Protein AF-A0AAF3FMX3-F1 (afdb_monomer)

Foldseek 3Di:
DPPVVLVVLVVVLVVLVVVLVVLVVVLVVVVVVPDPVVNVVSVVVSVVSVVVSVVSVVVNPDPVVCPVVVLVVLLVVLLVVQLPADWAQAFKAAPPPRHTFAGTNFWHKFQQKDKFFDKDQPPDDPDDPDRDIDIARIKTKGSDPVRTDAWDWDDQDVHKIFIAGNPRRIDSQWTQDSSNRITIGGSVRIDTDHPPPPPPDPDDDDPDCPDPCVVVVVQAQHWKWWQFPQQKIKTFGWHDADPLGWTKGAQMKMKHWDWDQDPPPRDTDIDIDIDTDGIDTDGSVGTDDMDHDDPPD

pLDDT: mean 80.33, std 16.25, range [33.69, 97.19]

Mean predicted aligned error: 19.07 Å

Nearest PDB structures (foldseek):
  3jcr-assembly1_3  TM=8.983E-01  e=1.793E-11  Homo sapiens
  1hxr-assembly2_B  TM=8.743E-01  e=8.017E-09  Rattus norvegicus
  3jb9-assembly1_G  TM=8.208E-01  e=4.119E-07  Schizosaccharomyces pombe 972h-
  9dtr-assembly1_b  TM=6.727E-01  e=2.500E-05  Saccharomyces cerevisiae
  7oqe-assembly1_b  TM=6.173E-01  e=1.476E-04  Saccharomyces cerevisiae

Secondary structure (DSSP, 8-state):
--HHHHHHHHHHHHHHHHHHHHHHHHHHHHHTTT-HHHHHHHHHHHHHHHHHHHHHHHHS--TTTSHHHHHHHHHHHHHHHHHHS-B-SS-EEETTT--EEE-TTSPEEE---EEEEPPB-TTS-S--S---EEEE--EEEESSGGG-SSEEEPPPBTTBEEEEETTT--B--EEE-TTT--EEE-GGGEEE------------------STTHHHHTTTTSEEEEEETTTEEEEEEEEEE-TT--EEEEEEEEEEEEEEEPTTT--EEEEEEEEEEEEEEE-GGGEEEEE------

Solvent-accessible surface area (backbone atoms only — not comparable to full-atom values): 16791 Å² total; per-residue (Å²): 135,64,72,72,55,55,59,49,53,53,55,50,50,52,52,46,52,54,48,44,56,50,53,51,55,53,43,55,58,38,61,78,69,66,50,69,69,61,46,54,56,47,52,53,52,45,52,53,49,49,52,52,46,55,54,51,58,74,66,48,84,51,75,77,75,43,46,65,60,50,42,52,52,47,20,52,51,46,30,53,52,40,68,72,44,71,48,35,88,40,28,39,18,36,63,87,78,62,50,54,33,25,58,49,67,53,29,13,78,43,72,62,76,46,77,42,57,61,64,45,51,92,86,69,81,96,78,67,103,64,81,61,64,43,80,43,49,52,30,38,32,29,50,49,84,78,58,43,72,38,66,32,75,50,77,64,56,100,76,41,31,34,28,23,39,53,86,76,50,40,22,50,38,29,35,44,43,80,71,43,60,32,36,37,35,35,56,94,58,40,35,82,47,74,70,72,76,78,63,95,56,92,72,79,79,74,93,70,77,86,48,86,64,46,60,56,61,73,33,55,77,31,54,32,41,36,38,35,65,81,58,27,37,39,36,22,32,28,72,48,69,54,98,67,50,32,34,38,28,30,69,25,41,37,39,39,52,44,80,45,68,42,90,86,78,71,46,81,42,80,44,75,49,75,52,77,38,72,63,46,81,44,65,21,93,46,56,75,48,78,41,69,60,82,80,83,125

Sequence (297 aa):
MSAGNQSNNKAECVKVVNKLFTDINFLISSFEKGNSTDNVNRLKAIEQAGEQLKANIRQIPDIDGEEGDQLIKIQDLYRQIASNGDKNDISIQCEYCSCVIALANVASWSDESHELPLACQRRQNQNTGGVDKELLCEWWILANMMDFENVGFTHSVDGVKFLTCAECDFGPIGFVNKETGLHLIAPSRMTEKEEKAVEITPQVLGSTVEQPLDLIRLSLDEKVYVKMRNDREIRGKLHAFDQHLNMILSNVEETVTTVEVDEESFEEIYRQTKRTLPMLFVRGDAVILVSPPMKTS

InterPro domains:
  IPR001163 Sm domain, eukaryotic/archaea-type [PF01423] (216-292)
  IPR001163 Sm domain, eukaryotic/archaea-type [SM00651] (214-292)
  IPR007515 Mss4 [PF04421] (87-190)
  IPR007515 Mss4 [PS51796] (80-193)
  IPR010920 LSM domain superfamily [SSF50182] (211-293)
  IPR011057 Mss4-like superfamily [SSF51316] (84-187)
  IPR011323 Mss4/translationally controlled tumour-associated TCTP [G3DSA:2.170.150.10] (78-192)
  IPR034105 Sm-like protein Lsm3 [cd01730] (211-292)
  IPR040002 U6 snRNA-associated Sm-like protein Lsm3 [PTHR13110] (197-293)
  IPR047575 Sm domain [PS52002] (211-296)

Organism: NCBI:txid2138241

Radius of gyration: 35.05 Å; Cα contacts (8 Å, |Δi|>4): 484; chains: 1; bounding box: 83×52×98 Å

Structure (mmCIF, N/CA/C/O backbone):
data_AF-A0AAF3FMX3-F1
#
_entry.id   AF-A0AAF3FMX3-F1
#
loop_
_atom_site.group_PDB
_atom_site.id
_atom_site.type_symbol
_atom_site.label_atom_id
_atom_site.label_alt_id
_atom_site.label_comp_id
_atom_site.label_asym_id
_atom_site.label_entity_id
_atom_site.label_seq_id
_atom_site.pdbx_PDB_ins_code
_atom_site.Cartn_x
_atom_site.Cartn_y
_atom_site.Cartn_z
_atom_site.occupancy
_atom_site.B_iso_or_equiv
_atom_site.auth_seq_id
_atom_site.auth_comp_id
_atom_site.auth_asym_id
_atom_site.auth_atom_id
_atom_site.pdbx_PDB_model_num
ATOM 1 N N . MET A 1 1 ? 9.154 7.050 -41.531 1.00 39.41 1 MET A N 1
ATOM 2 C CA . MET A 1 1 ? 9.977 8.001 -42.323 1.00 39.41 1 MET A CA 1
ATOM 3 C C . MET A 1 1 ? 11.229 8.499 -41.577 1.00 39.41 1 MET A C 1
ATOM 5 O O . MET A 1 1 ? 11.975 9.288 -42.133 1.00 39.41 1 MET A O 1
ATOM 9 N N . SER A 1 2 ? 11.513 8.016 -40.362 1.00 46.59 2 SER A N 1
ATOM 10 C CA . SER A 1 2 ? 12.518 8.570 -39.435 1.00 46.59 2 SER A CA 1
ATOM 11 C C . SER A 1 2 ? 13.905 7.902 -39.491 1.00 46.59 2 SER A C 1
ATOM 13 O O . SER A 1 2 ? 14.911 8.588 -39.345 1.00 46.59 2 SER A O 1
ATOM 15 N N . ALA A 1 3 ? 13.990 6.598 -39.784 1.00 43.66 3 ALA A N 1
ATOM 16 C CA . ALA A 1 3 ? 15.264 5.861 -39.768 1.00 43.66 3 ALA A CA 1
ATOM 17 C C . ALA A 1 3 ? 16.263 6.296 -40.864 1.00 43.66 3 ALA A C 1
ATOM 19 O O . ALA A 1 3 ? 17.470 6.294 -40.641 1.00 43.66 3 ALA A O 1
ATOM 20 N N . GLY A 1 4 ? 15.769 6.723 -42.035 1.00 44.41 4 GLY A N 1
ATOM 21 C CA . GLY A 1 4 ? 16.620 7.158 -43.154 1.00 44.41 4 GLY A CA 1
ATOM 22 C C . GLY A 1 4 ? 17.305 8.514 -42.941 1.00 44.41 4 GLY A C 1
ATOM 23 O O . GLY A 1 4 ? 18.358 8.764 -43.523 1.00 44.41 4 GLY A O 1
ATOM 24 N N . ASN A 1 5 ? 16.746 9.374 -42.082 1.00 53.91 5 ASN A N 1
ATOM 25 C CA . ASN A 1 5 ? 17.326 10.686 -41.773 1.00 53.91 5 ASN A CA 1
ATOM 26 C C . ASN A 1 5 ? 18.473 10.577 -40.752 1.00 53.91 5 ASN A C 1
ATOM 28 O O . ASN A 1 5 ? 19.490 11.252 -40.892 1.00 53.91 5 ASN A O 1
ATOM 32 N N . GLN A 1 6 ? 18.364 9.674 -39.770 1.00 52.97 6 GLN A N 1
ATOM 33 C CA . GLN A 1 6 ? 19.404 9.464 -38.752 1.00 52.97 6 GLN A CA 1
ATOM 34 C C . GLN A 1 6 ? 20.706 8.893 -39.330 1.00 52.97 6 GLN A C 1
ATOM 36 O O . GLN A 1 6 ? 21.794 9.362 -38.987 1.00 52.97 6 GLN A O 1
ATOM 41 N N . SER A 1 7 ? 20.622 7.919 -40.243 1.00 57.34 7 SER A N 1
ATOM 42 C CA . SER A 1 7 ? 21.808 7.350 -40.899 1.00 57.34 7 SER A CA 1
ATOM 43 C C . SER A 1 7 ? 22.563 8.381 -41.739 1.00 57.34 7 SER A C 1
ATOM 45 O O . SER A 1 7 ? 23.793 8.348 -41.805 1.00 57.34 7 SER A O 1
ATOM 47 N N . ASN A 1 8 ? 21.834 9.318 -42.349 1.00 64.19 8 ASN A N 1
ATOM 48 C CA . ASN A 1 8 ? 22.415 10.363 -43.184 1.00 64.19 8 ASN A CA 1
ATOM 49 C C . ASN A 1 8 ? 23.146 11.413 -42.328 1.00 64.19 8 ASN A C 1
ATOM 51 O O . ASN A 1 8 ? 24.300 11.736 -42.605 1.00 64.19 8 ASN A O 1
ATOM 55 N N . ASN A 1 9 ? 22.538 11.835 -41.213 1.00 64.88 9 ASN A N 1
ATOM 56 C CA . ASN A 1 9 ? 23.135 12.796 -40.277 1.00 64.88 9 ASN A CA 1
ATOM 57 C C . ASN A 1 9 ? 24.420 12.255 -39.629 1.00 64.88 9 ASN A C 1
ATOM 59 O O . ASN A 1 9 ? 25.422 12.965 -39.533 1.00 64.88 9 ASN A O 1
ATOM 63 N N . LYS A 1 10 ? 24.442 10.966 -39.256 1.00 64.88 10 LYS A N 1
ATOM 64 C CA . LYS A 1 10 ? 25.645 10.313 -38.712 1.00 64.88 10 LYS A CA 1
ATOM 65 C C . LYS A 1 10 ? 26.787 10.282 -39.733 1.00 64.88 10 LYS A C 1
ATOM 67 O O . LYS A 1 10 ? 27.932 10.572 -39.387 1.00 64.88 10 LYS A O 1
ATOM 72 N N . ALA A 1 11 ? 26.485 9.969 -40.994 1.00 72.50 11 ALA A N 1
ATOM 73 C CA . ALA A 1 11 ? 27.474 9.965 -42.069 1.00 72.50 11 ALA A CA 1
ATOM 74 C C . ALA A 1 11 ? 28.022 11.374 -42.367 1.00 72.50 11 ALA A C 1
ATOM 76 O O . ALA A 1 11 ? 29.212 11.519 -42.653 1.00 72.50 11 ALA A O 1
ATOM 77 N N . GLU A 1 12 ? 27.194 12.416 -42.272 1.00 74.12 12 GLU A N 1
ATOM 78 C CA . GLU A 1 12 ? 27.643 13.804 -42.420 1.00 74.12 12 GLU A CA 1
ATOM 79 C C . GLU A 1 12 ? 28.537 14.269 -41.267 1.00 74.12 12 GLU A C 1
ATOM 81 O O . GLU A 1 12 ? 29.595 14.845 -41.522 1.00 74.12 12 GLU A O 1
ATOM 86 N N . CYS A 1 13 ? 28.199 13.955 -40.014 1.00 69.19 13 CYS A N 1
ATOM 87 C CA . CYS A 1 13 ? 29.057 14.272 -38.868 1.00 69.19 13 CYS A CA 1
ATOM 88 C C . CYS A 1 13 ? 30.444 13.629 -38.987 1.00 69.19 13 CYS A C 1
ATOM 90 O O . CYS A 1 13 ? 31.452 14.304 -38.782 1.00 69.19 13 CYS A O 1
ATOM 92 N N . VAL A 1 14 ? 30.517 12.357 -39.395 1.00 74.69 14 VAL A N 1
ATOM 93 C CA . VAL A 1 14 ? 31.799 11.666 -39.621 1.00 74.69 14 VAL A CA 1
ATOM 94 C C . VAL A 1 14 ? 32.622 12.354 -40.717 1.00 74.69 14 VAL A C 1
ATOM 96 O O . VAL A 1 14 ? 33.833 12.519 -40.566 1.00 74.69 14 VAL A O 1
ATOM 99 N N . LYS A 1 15 ? 31.987 12.826 -41.800 1.00 78.25 15 LYS A N 1
ATOM 100 C CA . LYS A 1 15 ? 32.675 13.603 -42.848 1.00 78.25 15 LYS A CA 1
ATOM 101 C C . LYS A 1 15 ? 33.246 14.918 -42.306 1.00 78.25 15 LYS A C 1
ATOM 103 O O . LYS A 1 15 ? 34.379 15.256 -42.642 1.00 78.25 15 LYS A O 1
ATOM 108 N N . VAL A 1 16 ? 32.500 15.635 -41.462 1.00 77.50 16 VAL A N 1
ATOM 109 C CA . VAL A 1 16 ? 32.956 16.899 -40.853 1.00 77.50 16 VAL A CA 1
ATOM 110 C C . VAL A 1 16 ? 34.117 16.665 -39.880 1.00 77.50 16 VAL A C 1
ATOM 112 O O . VAL A 1 16 ? 35.104 17.394 -39.936 1.00 77.50 16 VAL A O 1
ATOM 115 N N . VAL A 1 17 ? 34.065 15.614 -39.053 1.00 75.44 17 VAL A N 1
ATOM 116 C CA . VAL A 1 17 ? 35.168 15.234 -38.145 1.00 75.44 17 VAL A CA 1
ATOM 117 C C . VAL A 1 17 ? 36.437 14.881 -38.922 1.00 75.44 17 VAL A C 1
ATOM 119 O O . VAL A 1 17 ? 37.518 15.367 -38.595 1.00 75.44 17 VAL A O 1
ATOM 122 N N . ASN A 1 18 ? 36.319 14.092 -39.992 1.00 77.31 18 ASN A N 1
ATOM 123 C CA . ASN A 1 18 ? 37.467 13.736 -40.828 1.00 77.31 18 ASN A CA 1
ATOM 124 C C . ASN A 1 18 ? 38.077 14.963 -41.522 1.00 77.31 18 ASN A C 1
ATOM 126 O O . ASN A 1 18 ? 39.300 15.062 -41.647 1.00 77.31 18 ASN A O 1
ATOM 130 N N . LYS A 1 19 ? 37.240 15.922 -41.934 1.00 78.69 19 LYS A N 1
ATOM 131 C CA . LYS A 1 19 ? 37.697 17.200 -42.486 1.00 78.69 19 LYS A CA 1
ATOM 132 C C . LYS A 1 19 ? 38.445 18.027 -41.436 1.00 78.69 19 LYS A C 1
ATOM 134 O O . LYS A 1 19 ? 39.562 18.445 -41.707 1.00 78.69 19 LYS A O 1
ATOM 139 N N . LEU A 1 20 ? 37.898 18.164 -40.225 1.00 76.25 20 LEU A N 1
ATOM 140 C CA . LEU A 1 20 ? 38.560 18.839 -39.099 1.00 76.25 20 LEU A CA 1
ATOM 141 C C . LEU A 1 20 ? 39.918 18.220 -38.764 1.00 76.25 20 LEU A C 1
ATOM 143 O O . LEU A 1 20 ? 40.902 18.935 -38.614 1.00 76.25 20 LEU A O 1
ATOM 147 N N . PHE A 1 21 ? 39.989 16.892 -38.684 1.00 74.88 21 PHE A N 1
ATOM 148 C CA . PHE A 1 21 ? 41.239 16.178 -38.434 1.00 74.88 21 PHE A CA 1
ATOM 149 C C . PHE A 1 21 ? 42.277 16.456 -39.530 1.00 74.88 21 PHE A C 1
ATOM 151 O O . PHE A 1 21 ? 43.452 16.694 -39.249 1.00 74.88 21 PHE A O 1
ATOM 158 N N . THR A 1 22 ? 41.836 16.481 -40.787 1.00 77.00 22 THR A N 1
ATOM 159 C CA . THR A 1 22 ? 42.686 16.807 -41.936 1.00 77.00 22 THR A CA 1
ATOM 160 C C . THR A 1 22 ? 43.181 18.255 -41.863 1.00 77.00 22 THR A C 1
ATOM 162 O O . THR A 1 22 ? 44.382 18.496 -41.982 1.00 77.00 22 THR A O 1
ATOM 165 N N . ASP A 1 23 ? 42.290 19.208 -41.581 1.00 76.31 23 ASP A N 1
ATOM 166 C CA . ASP A 1 23 ? 42.608 20.635 -41.473 1.00 76.31 23 ASP A CA 1
ATOM 167 C C . ASP A 1 23 ? 43.565 20.924 -40.301 1.00 76.31 23 ASP A C 1
ATOM 169 O O . ASP A 1 23 ? 44.510 21.700 -40.459 1.00 76.31 23 ASP A O 1
ATOM 173 N N . ILE A 1 24 ? 43.399 20.246 -39.158 1.00 74.88 24 ILE A N 1
ATOM 174 C CA . ILE A 1 24 ? 44.306 20.329 -38.001 1.00 74.88 24 ILE A CA 1
ATOM 175 C C . ILE A 1 24 ? 45.700 19.794 -38.354 1.00 74.88 24 ILE A C 1
ATOM 177 O O . ILE A 1 24 ? 46.693 20.472 -38.094 1.00 74.88 24 ILE A O 1
ATOM 181 N N . ASN A 1 25 ? 45.803 18.628 -38.999 1.00 72.69 25 ASN A N 1
ATOM 182 C CA . ASN A 1 25 ? 47.099 18.083 -39.425 1.00 72.69 25 ASN A CA 1
ATOM 183 C C . ASN A 1 25 ? 47.808 19.007 -40.430 1.00 72.69 25 ASN A C 1
ATOM 185 O O . ASN A 1 25 ? 49.021 19.220 -40.361 1.00 72.69 25 ASN A O 1
ATOM 189 N N . PHE A 1 26 ? 47.045 19.615 -41.339 1.00 69.94 26 PHE A N 1
ATOM 190 C CA . PHE A 1 26 ? 47.563 20.603 -42.277 1.00 69.94 26 PHE A CA 1
ATOM 191 C C . PHE A 1 26 ? 47.990 21.910 -41.597 1.00 69.94 26 PHE A C 1
ATOM 193 O O . PHE A 1 26 ? 48.959 22.530 -42.042 1.00 69.94 26 PHE A O 1
ATOM 200 N N . LEU A 1 27 ? 47.301 22.347 -40.542 1.00 68.81 27 LEU A N 1
ATOM 201 C CA . LEU A 1 27 ? 47.701 23.494 -39.727 1.00 68.81 27 LEU A CA 1
ATOM 202 C C . LEU A 1 27 ? 49.018 23.208 -38.989 1.00 68.81 27 LEU A C 1
ATOM 204 O O . LEU A 1 27 ? 49.924 24.036 -39.045 1.00 68.81 27 LEU A O 1
ATOM 208 N N . ILE A 1 28 ? 49.153 22.027 -38.375 1.00 67.06 28 ILE A N 1
ATOM 209 C CA . ILE A 1 28 ? 50.377 21.590 -37.681 1.00 67.06 28 ILE A CA 1
ATOM 210 C C . ILE A 1 28 ? 51.576 21.625 -38.644 1.00 67.06 28 ILE A C 1
ATOM 212 O O . ILE A 1 28 ? 52.571 22.288 -38.356 1.00 67.06 28 ILE A O 1
ATOM 216 N N . SER A 1 29 ? 51.445 21.048 -39.845 1.00 66.75 29 SER A N 1
ATOM 217 C CA . SER A 1 29 ? 52.512 21.080 -40.865 1.00 66.75 29 SER A CA 1
ATOM 218 C C . SER A 1 29 ? 52.815 22.490 -41.411 1.00 66.75 29 SER A C 1
ATOM 220 O O . SER A 1 29 ? 53.914 22.760 -41.895 1.00 66.75 29 SER A O 1
ATOM 222 N N . SER A 1 30 ? 51.846 23.408 -41.361 1.00 65.56 30 SER A N 1
ATOM 223 C CA . SER A 1 30 ? 52.014 24.803 -41.799 1.00 65.56 30 SER A CA 1
ATOM 224 C C . SER A 1 30 ? 52.713 25.664 -40.739 1.00 65.56 30 SER A C 1
ATOM 226 O O . SER A 1 30 ? 53.518 26.534 -41.079 1.00 65.56 30 SER A O 1
ATOM 228 N N . PHE A 1 31 ? 52.486 25.377 -39.453 1.00 64.06 31 PHE A N 1
ATOM 229 C CA . PHE A 1 31 ? 53.251 25.964 -38.350 1.00 64.06 31 PHE A CA 1
ATOM 230 C C . PHE A 1 31 ? 54.727 25.555 -38.395 1.00 64.06 31 PHE A C 1
ATOM 232 O O . PHE A 1 31 ? 55.587 26.410 -38.201 1.00 64.06 31 PHE A O 1
ATOM 239 N N . GLU A 1 32 ? 55.032 24.305 -38.758 1.00 61.19 32 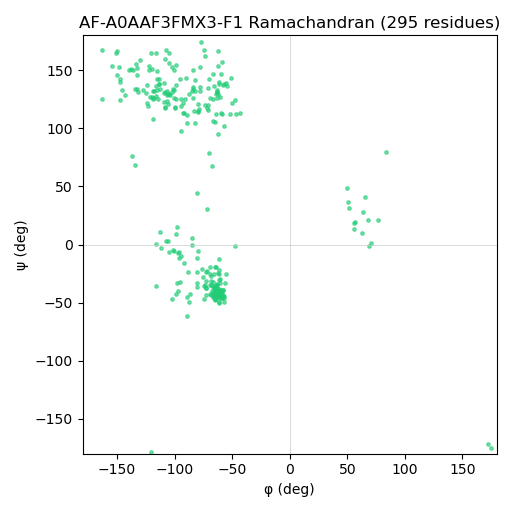GLU A N 1
ATOM 240 C CA . GLU A 1 32 ? 56.411 23.834 -38.978 1.00 61.19 32 GLU A CA 1
ATOM 241 C C . GLU A 1 32 ? 57.132 24.575 -40.121 1.00 61.19 32 GLU A C 1
ATOM 243 O O . GLU A 1 32 ? 58.358 24.662 -40.129 1.00 61.19 32 GLU A O 1
ATOM 248 N N . LYS A 1 33 ? 56.381 25.135 -41.082 1.00 66.88 33 LYS A N 1
ATOM 249 C CA . LYS A 1 33 ? 56.906 25.835 -42.271 1.00 66.88 33 LYS A CA 1
ATOM 250 C C . LYS A 1 33 ? 56.858 27.368 -42.173 1.00 66.88 33 LYS A C 1
ATOM 252 O O . LYS A 1 33 ? 57.365 28.040 -43.066 1.00 66.88 33 LYS A O 1
ATOM 257 N N . GLY A 1 34 ? 56.281 27.925 -41.103 1.00 58.34 34 GLY A N 1
ATOM 258 C CA . GLY A 1 34 ? 56.405 29.344 -40.741 1.00 58.34 34 GLY A CA 1
ATOM 259 C C . GLY A 1 34 ? 55.576 30.366 -41.538 1.00 58.34 34 GLY A C 1
ATOM 260 O O . GLY A 1 34 ? 55.928 31.544 -41.520 1.00 58.34 34 GLY A O 1
ATOM 261 N N . ASN A 1 35 ? 54.481 29.987 -42.218 1.00 63.75 35 ASN A N 1
ATOM 262 C CA . ASN A 1 35 ? 53.660 30.948 -42.981 1.00 63.75 35 ASN A CA 1
ATOM 263 C C . ASN A 1 35 ? 52.461 31.507 -42.178 1.00 63.75 35 ASN A C 1
ATOM 265 O O . ASN A 1 35 ? 51.397 30.892 -42.097 1.00 63.75 35 ASN A O 1
ATOM 269 N N . SER A 1 36 ? 52.624 32.701 -41.597 1.00 64.69 36 SER A N 1
ATOM 270 C CA . SER A 1 36 ? 51.674 33.305 -40.642 1.00 64.69 36 SER A CA 1
ATOM 271 C C . SER A 1 36 ? 50.269 33.579 -41.216 1.00 64.69 36 SER A C 1
ATOM 273 O O . SER A 1 36 ? 49.269 33.328 -40.544 1.00 64.69 36 SER A O 1
ATOM 275 N N . THR A 1 37 ? 50.150 34.034 -42.469 1.00 71.62 37 THR A N 1
ATOM 276 C CA . THR A 1 37 ? 48.843 34.362 -43.078 1.00 71.62 37 THR A CA 1
ATOM 277 C C . THR A 1 37 ? 48.029 33.110 -43.419 1.00 71.62 37 THR A C 1
ATOM 279 O O . THR A 1 37 ? 46.817 33.077 -43.196 1.00 71.62 37 THR A O 1
ATOM 282 N N . ASP A 1 38 ? 48.696 32.049 -43.883 1.00 68.38 38 ASP A N 1
ATOM 283 C CA . ASP A 1 38 ? 48.062 30.751 -44.143 1.00 68.38 38 ASP A CA 1
ATOM 284 C C . ASP A 1 38 ? 47.577 30.094 -42.846 1.00 68.38 38 ASP A C 1
ATOM 286 O O . ASP A 1 38 ? 46.493 29.507 -42.814 1.00 68.38 38 ASP A O 1
ATOM 290 N N . ASN A 1 39 ? 48.332 30.255 -41.755 1.00 68.50 39 ASN A N 1
ATOM 291 C CA . ASN A 1 39 ? 47.955 29.740 -40.441 1.00 68.50 39 ASN A CA 1
ATOM 292 C C . ASN A 1 39 ? 46.661 30.394 -39.931 1.00 68.50 39 ASN A C 1
ATOM 294 O O . ASN A 1 39 ? 45.768 29.687 -39.467 1.00 68.50 39 ASN A O 1
ATOM 298 N N . VAL A 1 40 ? 46.509 31.717 -40.079 1.00 71.06 40 VAL A N 1
ATOM 299 C CA . VAL A 1 40 ? 45.290 32.439 -39.661 1.00 71.06 40 VAL A CA 1
ATOM 300 C C . VAL A 1 40 ? 44.061 31.993 -40.459 1.00 71.06 40 VAL A C 1
ATOM 302 O O . VAL A 1 40 ? 42.998 31.768 -39.881 1.00 71.06 40 VAL A O 1
ATOM 305 N N . ASN A 1 41 ? 44.190 31.827 -41.778 1.00 74.81 41 ASN A N 1
ATOM 306 C CA . ASN A 1 41 ? 43.076 31.385 -42.621 1.00 74.81 41 ASN A CA 1
ATOM 307 C C . ASN A 1 41 ? 42.645 29.945 -42.300 1.00 74.81 41 ASN A C 1
ATOM 309 O O . ASN A 1 41 ? 41.451 29.644 -42.281 1.00 74.81 41 ASN A O 1
ATOM 313 N N . ARG A 1 42 ? 43.602 29.066 -41.990 1.00 73.12 42 ARG A N 1
ATOM 314 C CA . ARG A 1 42 ? 43.329 27.674 -41.605 1.00 73.12 42 ARG A CA 1
ATOM 315 C C . ARG A 1 42 ? 42.724 27.555 -40.206 1.00 73.12 42 ARG A C 1
ATOM 317 O O . ARG A 1 42 ? 41.808 26.763 -40.022 1.00 73.12 42 ARG A O 1
ATOM 324 N N . LEU A 1 43 ? 43.154 28.384 -39.252 1.00 73.94 43 LEU A N 1
ATOM 325 C CA . LEU A 1 43 ? 42.528 28.482 -37.926 1.00 73.94 43 LEU A CA 1
ATOM 326 C C . LEU A 1 43 ? 41.043 28.859 -38.028 1.00 73.94 43 LEU A C 1
ATOM 328 O O . LEU A 1 43 ? 40.205 28.201 -37.416 1.00 73.94 43 LEU A O 1
ATOM 332 N N . LYS A 1 44 ? 40.703 29.838 -38.876 1.00 74.44 44 LYS A N 1
ATOM 333 C CA . LYS A 1 44 ? 39.302 30.211 -39.140 1.00 74.44 44 LYS A CA 1
ATOM 334 C C . LYS A 1 44 ? 38.497 29.084 -39.793 1.00 74.44 44 LYS A C 1
ATOM 336 O O . LYS A 1 44 ? 37.325 28.914 -39.475 1.00 74.44 44 LYS A O 1
ATOM 341 N N . ALA A 1 45 ? 39.106 28.308 -40.692 1.00 78.50 45 ALA A N 1
ATOM 342 C CA . ALA A 1 45 ? 38.441 27.162 -41.319 1.00 78.50 45 ALA A CA 1
ATOM 343 C C . ALA A 1 45 ? 38.130 26.045 -40.304 1.00 78.50 45 ALA A C 1
ATOM 345 O O . ALA A 1 45 ? 37.037 25.480 -40.335 1.00 78.50 45 ALA A O 1
ATOM 346 N N . ILE A 1 46 ? 39.052 25.778 -39.371 1.00 76.19 46 ILE A N 1
ATOM 347 C CA . ILE A 1 46 ? 38.852 24.819 -38.272 1.00 76.19 46 ILE A CA 1
ATOM 348 C C . ILE A 1 46 ? 37.735 25.296 -37.337 1.00 76.19 46 ILE A C 1
ATOM 350 O O . ILE A 1 46 ? 36.861 24.510 -36.982 1.00 76.19 46 ILE A O 1
ATOM 354 N N . GLU A 1 47 ? 37.719 26.580 -36.974 1.00 74.31 47 GLU A N 1
ATOM 355 C CA . GLU A 1 47 ? 36.670 27.166 -36.131 1.00 74.31 47 GLU A CA 1
ATOM 356 C C . GLU A 1 47 ? 35.280 27.031 -36.777 1.00 74.31 47 GLU A C 1
ATOM 358 O O . GLU A 1 47 ? 34.339 26.551 -36.144 1.00 74.31 47 GLU A O 1
ATOM 363 N N . GLN A 1 48 ? 35.162 27.349 -38.071 1.00 78.50 48 GLN A N 1
ATOM 364 C CA . GLN A 1 48 ? 33.911 27.199 -38.823 1.00 78.50 48 GLN A CA 1
ATOM 365 C C . GLN A 1 48 ? 33.455 25.739 -38.928 1.00 78.50 48 GLN A C 1
ATOM 367 O O . GLN A 1 48 ? 32.271 25.446 -38.759 1.00 78.50 48 GLN A O 1
ATOM 372 N N . ALA A 1 49 ? 34.379 24.811 -39.185 1.00 78.62 49 ALA A N 1
ATOM 373 C CA . ALA A 1 49 ? 34.056 23.390 -39.237 1.00 78.62 49 ALA A CA 1
ATOM 374 C C . ALA A 1 49 ? 33.671 22.833 -37.849 1.00 78.62 49 ALA A C 1
ATOM 376 O O . ALA A 1 49 ? 32.803 21.965 -37.761 1.00 78.62 49 ALA A O 1
ATOM 377 N N . GLY A 1 50 ? 34.245 23.370 -36.767 1.00 74.44 50 GLY A N 1
ATOM 378 C CA . GLY A 1 50 ? 33.873 23.051 -35.387 1.00 74.44 50 GLY A CA 1
ATOM 379 C C . GLY A 1 50 ? 32.461 23.520 -35.029 1.00 74.44 50 GLY A C 1
ATOM 380 O O . GLY A 1 50 ? 31.678 22.745 -34.476 1.00 74.44 50 GLY A O 1
ATOM 381 N N . GLU A 1 51 ? 32.093 24.747 -35.403 1.00 74.50 51 GLU A N 1
ATOM 382 C CA . GLU A 1 51 ? 30.727 25.261 -35.218 1.00 74.50 51 GLU A CA 1
ATOM 383 C C . GLU A 1 51 ? 29.701 24.480 -36.056 1.00 74.50 51 GLU A C 1
ATOM 385 O O . GLU A 1 51 ? 28.626 24.136 -35.559 1.00 74.50 51 GLU A O 1
ATOM 390 N N . GLN A 1 52 ? 30.049 24.097 -37.291 1.00 79.31 52 GLN A N 1
ATOM 391 C CA . GLN A 1 52 ? 29.193 23.240 -38.116 1.00 79.31 52 GLN A CA 1
ATOM 392 C C . GLN A 1 52 ? 29.008 21.845 -37.499 1.00 79.31 52 GLN A C 1
ATOM 394 O O . GLN A 1 52 ? 27.891 21.329 -37.470 1.00 79.31 52 GLN A O 1
ATOM 399 N N . LEU A 1 53 ? 30.070 21.244 -36.952 1.00 76.88 53 LEU A N 1
ATOM 400 C CA . LEU A 1 53 ? 29.979 19.965 -36.247 1.00 76.88 53 LEU A CA 1
ATOM 401 C C . LEU A 1 53 ? 29.068 20.068 -35.017 1.00 76.88 53 LEU A C 1
ATOM 403 O O . LEU A 1 53 ? 28.206 19.217 -34.822 1.00 76.88 53 LEU A O 1
ATOM 407 N N . LYS A 1 54 ? 29.221 21.125 -34.216 1.00 71.44 54 LYS A N 1
ATOM 408 C CA . LYS A 1 54 ? 28.396 21.390 -33.029 1.00 71.44 54 LYS A CA 1
ATOM 409 C C . LYS A 1 54 ? 26.919 21.576 -33.383 1.00 71.44 54 LYS A C 1
ATOM 411 O O . LYS A 1 54 ? 26.058 21.060 -32.672 1.00 71.44 54 LYS A O 1
ATOM 416 N N . ALA A 1 55 ? 26.617 22.281 -34.474 1.00 74.00 55 ALA A N 1
ATOM 417 C CA . ALA A 1 55 ? 25.254 22.442 -34.973 1.00 74.00 55 ALA A CA 1
ATOM 418 C C . ALA A 1 55 ? 24.658 21.110 -35.453 1.00 74.00 55 ALA A C 1
ATOM 420 O O . ALA A 1 55 ? 23.527 20.791 -35.094 1.00 74.00 55 ALA A O 1
ATOM 421 N N . ASN A 1 56 ? 25.430 20.307 -36.189 1.00 75.31 56 ASN A N 1
ATOM 422 C CA . ASN A 1 56 ? 24.976 19.008 -36.683 1.00 75.31 56 ASN A CA 1
ATOM 423 C C . ASN A 1 56 ? 24.768 17.997 -35.546 1.00 75.31 56 ASN A C 1
ATOM 425 O O . ASN A 1 56 ? 23.766 17.292 -35.548 1.00 75.31 56 ASN A O 1
ATOM 429 N N . ILE A 1 57 ? 25.654 17.965 -34.542 1.00 67.81 57 ILE A N 1
ATOM 430 C CA . ILE A 1 57 ? 25.493 17.115 -33.349 1.00 67.81 57 ILE A CA 1
ATOM 431 C C . ILE A 1 57 ? 24.193 17.458 -32.609 1.00 67.81 57 ILE A C 1
ATOM 433 O O . ILE A 1 57 ? 23.455 16.555 -32.242 1.00 67.81 57 ILE A O 1
ATOM 437 N N . ARG A 1 58 ? 23.857 18.747 -32.464 1.00 65.38 58 ARG A N 1
ATOM 438 C CA . ARG A 1 58 ? 22.586 19.188 -31.852 1.00 65.38 58 ARG A CA 1
ATOM 439 C C . ARG A 1 58 ? 21.335 18.795 -32.646 1.00 65.38 58 ARG A C 1
ATOM 441 O O . ARG A 1 58 ? 20.243 18.847 -32.096 1.00 65.38 58 ARG A O 1
ATOM 448 N N . GLN A 1 59 ? 21.476 18.480 -33.933 1.00 69.44 59 GLN A N 1
ATOM 449 C CA . GLN A 1 59 ? 20.376 18.065 -34.810 1.00 69.44 59 GLN A CA 1
ATOM 450 C C . GLN A 1 59 ? 20.254 16.545 -34.942 1.00 69.44 59 GLN A C 1
ATOM 452 O O . GLN A 1 59 ? 19.301 16.061 -35.556 1.00 69.44 59 GLN A O 1
ATOM 457 N N . ILE A 1 60 ? 21.204 15.779 -34.400 1.00 64.50 60 ILE A N 1
ATOM 458 C CA . ILE A 1 60 ? 21.034 14.338 -34.258 1.00 64.50 60 ILE A CA 1
ATOM 459 C C . ILE A 1 60 ? 19.982 14.142 -33.158 1.00 64.50 60 ILE A C 1
ATOM 461 O O . ILE A 1 60 ? 20.207 14.615 -32.046 1.00 64.50 60 ILE A O 1
ATOM 465 N N . PRO A 1 61 ? 18.836 13.491 -33.451 1.00 59.16 61 PRO A N 1
ATOM 466 C CA . PRO A 1 61 ? 17.913 13.067 -32.410 1.00 59.16 61 PRO A CA 1
ATOM 467 C C . PRO A 1 61 ? 18.698 12.140 -31.498 1.00 59.16 61 PRO A C 1
ATOM 469 O O . PRO A 1 61 ? 19.177 11.091 -31.939 1.00 59.16 61 PRO A O 1
ATOM 472 N N . ASP A 1 62 ? 18.922 12.619 -30.289 1.00 51.31 62 ASP A N 1
ATOM 473 C CA . ASP A 1 62 ? 19.781 11.988 -29.315 1.00 51.31 62 ASP A CA 1
ATOM 474 C C . ASP A 1 62 ? 19.186 10.625 -28.942 1.00 51.31 62 ASP A C 1
ATOM 476 O O . ASP A 1 62 ? 17.995 10.530 -28.641 1.00 51.31 62 ASP A O 1
ATOM 480 N N . ILE A 1 63 ? 19.994 9.565 -28.994 1.00 52.34 63 ILE A N 1
ATOM 481 C CA . ILE A 1 63 ? 19.588 8.272 -28.422 1.00 52.34 63 ILE A CA 1
ATOM 482 C C . ILE A 1 63 ? 19.540 8.405 -26.889 1.00 52.34 63 ILE A C 1
ATOM 484 O O . ILE A 1 63 ? 18.719 7.748 -26.258 1.00 52.34 63 ILE A O 1
ATOM 488 N N . ASP A 1 64 ? 20.306 9.341 -26.315 1.00 53.53 64 ASP A N 1
ATOM 489 C CA . ASP A 1 64 ? 20.379 9.562 -24.869 1.00 53.53 64 ASP A CA 1
ATOM 490 C C . ASP A 1 64 ? 19.309 10.565 -24.375 1.00 53.53 64 ASP A C 1
ATOM 492 O O . ASP A 1 64 ? 18.891 10.535 -23.219 1.00 53.53 64 ASP A O 1
ATOM 496 N N . GLY A 1 65 ? 18.808 11.445 -25.252 1.00 54.03 65 GLY A N 1
ATOM 497 C CA . GLY A 1 65 ? 17.821 12.478 -24.903 1.00 54.03 65 GLY A CA 1
ATOM 498 C C . GLY A 1 65 ? 16.377 11.975 -24.823 1.00 54.03 65 GLY A C 1
ATOM 499 O O . GLY A 1 65 ? 15.562 12.574 -24.126 1.00 54.03 65 GLY A O 1
ATOM 500 N N . GLU A 1 66 ? 16.061 10.870 -25.502 1.00 60.25 66 GLU A N 1
ATOM 501 C CA . GLU A 1 66 ? 14.750 10.216 -25.420 1.00 60.25 66 GLU A CA 1
ATOM 502 C C . GLU A 1 66 ? 14.742 8.987 -24.505 1.00 60.25 66 GLU A C 1
ATOM 504 O O . GLU A 1 66 ? 13.667 8.440 -24.287 1.00 60.25 66 GLU A O 1
ATOM 509 N N . GLU A 1 67 ? 15.872 8.532 -23.953 1.00 68.94 67 GLU A N 1
ATOM 510 C CA . GLU A 1 67 ? 15.905 7.314 -23.126 1.00 68.94 67 GLU A CA 1
ATOM 511 C C . GLU A 1 67 ? 14.932 7.419 -21.940 1.00 68.94 67 GLU A C 1
ATOM 513 O O . GLU A 1 67 ? 14.128 6.519 -21.706 1.00 68.94 67 GLU A O 1
ATOM 518 N N . GLY A 1 68 ? 14.914 8.568 -21.255 1.00 72.12 68 GLY A N 1
ATOM 519 C CA . GLY A 1 68 ? 13.959 8.839 -20.177 1.00 72.12 68 GLY A CA 1
ATOM 520 C C . GLY A 1 68 ? 12.499 8.820 -20.645 1.00 72.12 68 GLY A C 1
ATOM 521 O O . GLY A 1 68 ? 11.652 8.200 -20.006 1.00 72.12 68 GLY A O 1
ATOM 522 N N . ASP A 1 69 ? 12.204 9.435 -21.791 1.00 77.62 69 ASP A N 1
ATOM 523 C CA . ASP A 1 69 ? 10.851 9.474 -22.362 1.00 77.62 69 ASP A CA 1
ATOM 524 C C . ASP A 1 69 ? 10.396 8.099 -22.872 1.00 77.62 69 ASP A C 1
ATOM 526 O O . ASP A 1 69 ? 9.215 7.751 -22.796 1.00 77.62 69 ASP A O 1
ATOM 530 N N . GLN A 1 70 ? 11.321 7.306 -23.407 1.00 79.94 70 GLN A N 1
ATOM 531 C CA . GLN A 1 70 ? 11.083 5.937 -23.847 1.00 79.94 70 GLN A CA 1
ATOM 532 C C . GLN A 1 70 ? 10.835 5.028 -22.647 1.00 79.94 70 GLN A C 1
ATOM 534 O O . GLN A 1 70 ? 9.876 4.261 -22.680 1.00 79.94 70 GLN A O 1
ATOM 539 N N . LEU A 1 71 ? 11.611 5.168 -21.568 1.00 81.25 71 LEU A N 1
ATOM 540 C CA . LEU A 1 71 ? 11.370 4.469 -20.306 1.00 81.25 71 LEU A CA 1
ATOM 541 C C . LEU A 1 71 ? 9.990 4.812 -19.737 1.00 81.25 71 LEU A C 1
ATOM 543 O O . LEU A 1 71 ? 9.238 3.901 -19.409 1.00 81.25 71 LEU A O 1
ATOM 547 N N . ILE A 1 72 ? 9.601 6.091 -19.702 1.00 83.88 72 ILE A N 1
ATOM 548 C CA . ILE A 1 72 ? 8.261 6.499 -19.243 1.00 83.88 72 ILE A CA 1
ATOM 549 C C . ILE A 1 72 ? 7.166 5.853 -20.105 1.00 83.88 72 ILE A C 1
ATOM 551 O O . ILE A 1 72 ? 6.227 5.270 -19.569 1.00 83.88 72 ILE A O 1
ATOM 555 N N . LYS A 1 73 ? 7.305 5.877 -21.438 1.00 86.94 73 LYS A N 1
ATOM 556 C CA . LYS A 1 73 ? 6.347 5.223 -22.349 1.00 86.94 73 LYS A CA 1
ATOM 557 C C . LYS A 1 73 ? 6.274 3.714 -22.129 1.00 86.94 73 LYS A C 1
ATOM 559 O O . LYS A 1 73 ? 5.185 3.151 -22.178 1.00 86.94 73 LYS A O 1
ATOM 564 N N . ILE A 1 74 ? 7.411 3.058 -21.902 1.00 85.88 74 ILE A N 1
ATOM 565 C CA . ILE A 1 74 ? 7.471 1.627 -21.595 1.00 85.88 74 ILE A CA 1
ATOM 566 C C . ILE A 1 74 ? 6.710 1.350 -20.294 1.00 85.88 74 ILE A C 1
ATOM 568 O O . ILE A 1 74 ? 5.824 0.497 -20.286 1.00 85.88 74 ILE A O 1
ATOM 572 N N . GLN A 1 75 ? 6.979 2.110 -19.231 1.00 88.69 75 GLN A N 1
ATOM 573 C CA . GLN A 1 75 ? 6.277 1.981 -17.950 1.00 88.69 75 GLN A CA 1
ATOM 574 C C . GLN A 1 75 ? 4.765 2.204 -18.095 1.00 88.69 75 GLN A C 1
ATOM 576 O O . GLN A 1 75 ? 3.966 1.451 -17.540 1.00 88.69 75 GLN A O 1
ATOM 581 N N . ASP A 1 76 ? 4.346 3.196 -18.881 1.00 88.19 76 ASP A N 1
ATOM 582 C CA . ASP A 1 76 ? 2.930 3.469 -19.139 1.00 88.19 76 ASP A CA 1
ATOM 583 C C . ASP A 1 76 ? 2.237 2.320 -19.881 1.00 88.19 76 ASP A C 1
ATOM 585 O O . ASP A 1 76 ? 1.115 1.946 -19.529 1.00 88.19 76 ASP A O 1
ATOM 589 N N . LEU A 1 77 ? 2.902 1.719 -20.872 1.00 88.50 77 LEU A N 1
ATOM 590 C CA . LEU A 1 77 ? 2.381 0.553 -21.588 1.00 88.50 77 LEU A CA 1
ATOM 591 C C . LEU A 1 77 ? 2.249 -0.663 -20.664 1.00 88.50 77 LEU A C 1
ATOM 593 O O . LEU A 1 77 ? 1.204 -1.313 -20.660 1.00 88.50 77 LEU A O 1
ATOM 597 N N . TYR A 1 78 ? 3.264 -0.946 -19.842 1.00 88.50 78 TYR A N 1
ATOM 598 C CA . TYR A 1 78 ? 3.209 -2.044 -18.874 1.00 88.50 78 TYR A CA 1
ATOM 599 C C . TYR A 1 78 ? 2.099 -1.847 -17.838 1.00 88.50 78 TYR A C 1
ATOM 601 O O . TYR A 1 78 ? 1.376 -2.795 -17.530 1.00 88.50 78 TYR A O 1
ATOM 609 N N . ARG A 1 79 ? 1.893 -0.615 -17.354 1.00 85.88 79 ARG A N 1
ATOM 610 C CA . ARG A 1 79 ? 0.773 -0.290 -16.457 1.00 85.88 79 ARG A CA 1
ATOM 611 C C . ARG A 1 79 ? -0.584 -0.539 -17.102 1.00 85.88 79 ARG A C 1
ATOM 613 O O . ARG A 1 79 ? -1.467 -1.093 -16.450 1.00 85.88 79 ARG A O 1
ATOM 620 N N . GLN A 1 80 ? -0.762 -0.169 -18.369 1.00 85.62 80 GLN A N 1
ATOM 621 C CA . GLN A 1 80 ? -2.000 -0.458 -19.103 1.00 85.62 80 GLN A CA 1
ATOM 622 C C . GLN A 1 80 ? -2.243 -1.964 -19.256 1.00 85.62 80 GLN A C 1
ATOM 624 O O . GLN A 1 80 ? -3.365 -2.418 -19.045 1.00 85.62 80 GLN A O 1
ATOM 629 N N . ILE A 1 81 ? -1.203 -2.743 -19.571 1.00 85.12 81 ILE A N 1
ATOM 630 C CA . ILE A 1 81 ? -1.303 -4.207 -19.681 1.00 85.12 81 ILE A CA 1
ATOM 631 C C . ILE A 1 81 ? -1.713 -4.817 -18.336 1.00 85.12 81 ILE A C 1
ATOM 633 O O . ILE A 1 81 ? -2.702 -5.544 -18.278 1.00 85.12 81 ILE A O 1
ATOM 637 N N . ALA A 1 82 ? -1.022 -4.456 -17.249 1.00 83.44 82 ALA A N 1
ATOM 638 C CA . ALA A 1 82 ? -1.329 -4.945 -15.904 1.00 83.44 82 ALA A CA 1
ATOM 639 C C . ALA A 1 82 ? -2.743 -4.549 -15.444 1.00 83.44 82 ALA A C 1
ATOM 641 O O . ALA A 1 82 ? -3.384 -5.279 -14.692 1.00 83.44 82 ALA A O 1
ATOM 642 N N . SER A 1 83 ? -3.258 -3.403 -15.900 1.00 79.31 83 SER A N 1
ATOM 643 C CA . SER A 1 83 ? -4.598 -2.917 -15.539 1.00 79.31 83 SER A CA 1
ATOM 644 C C . SER A 1 83 ? -5.726 -3.664 -16.255 1.00 79.31 83 SER A C 1
ATOM 646 O O . SER A 1 83 ? -6.814 -3.765 -15.701 1.00 79.31 83 SER A O 1
ATOM 648 N N . ASN A 1 84 ? -5.464 -4.195 -17.452 1.00 80.25 84 ASN A N 1
ATOM 649 C CA . ASN A 1 84 ? -6.453 -4.883 -18.288 1.00 80.25 84 ASN A CA 1
ATOM 650 C C . ASN A 1 84 ? -6.477 -6.410 -18.104 1.00 80.25 84 ASN A C 1
ATOM 652 O O . ASN A 1 84 ? -7.346 -7.064 -18.676 1.00 80.25 84 ASN A O 1
ATOM 656 N N . GLY A 1 85 ? -5.507 -6.977 -17.384 1.00 78.44 85 GLY A N 1
ATOM 657 C CA . GLY A 1 85 ? -5.448 -8.410 -17.102 1.00 78.44 85 GLY A CA 1
ATOM 658 C C . GLY A 1 85 ? -6.460 -8.860 -16.048 1.00 78.44 85 GLY A C 1
ATOM 659 O O . GLY A 1 85 ? -7.024 -8.035 -15.325 1.00 78.44 85 GLY A O 1
ATOM 660 N N . ASP A 1 86 ? -6.636 -10.178 -15.946 1.00 87.56 86 ASP A N 1
ATOM 661 C CA . ASP A 1 86 ? -7.403 -10.799 -14.866 1.00 87.56 86 ASP A CA 1
ATOM 662 C C . ASP A 1 86 ? -6.811 -10.402 -13.512 1.00 87.56 86 ASP A C 1
ATOM 664 O O . ASP A 1 86 ? -5.586 -10.319 -13.340 1.00 87.56 86 ASP A O 1
ATOM 668 N N . LYS A 1 87 ? -7.698 -10.100 -12.565 1.00 91.94 87 LYS A N 1
ATOM 669 C CA . LYS A 1 87 ? -7.334 -9.547 -11.266 1.00 91.94 87 LYS A CA 1
ATOM 670 C C . LYS A 1 87 ? -7.524 -10.563 -10.151 1.00 91.94 87 LYS A C 1
ATOM 672 O O . LYS A 1 87 ? -8.279 -11.516 -10.291 1.00 91.94 87 LYS A O 1
ATOM 677 N N . ASN A 1 88 ? -6.848 -10.334 -9.032 1.00 92.56 88 ASN A N 1
ATOM 678 C CA . ASN A 1 88 ? -7.020 -11.118 -7.819 1.00 92.56 88 ASN A CA 1
ATOM 679 C C . ASN A 1 88 ? -8.468 -11.037 -7.305 1.00 92.56 88 ASN A C 1
ATOM 681 O O . ASN A 1 88 ? -8.977 -9.947 -7.053 1.00 92.56 88 ASN A O 1
ATOM 685 N N . ASP A 1 89 ? -9.110 -12.181 -7.081 1.00 89.31 89 ASP A N 1
ATOM 686 C CA . ASP A 1 89 ? -10.500 -12.231 -6.600 1.00 89.31 89 ASP A CA 1
ATOM 687 C C . ASP A 1 89 ? -10.640 -11.819 -5.124 1.00 89.31 89 ASP A C 1
ATOM 689 O O . ASP A 1 89 ? -11.712 -11.409 -4.677 1.00 89.31 89 ASP A O 1
ATOM 693 N N . ILE A 1 90 ? -9.556 -11.933 -4.353 1.00 88.94 90 ILE A N 1
ATOM 694 C CA . ILE A 1 90 ? -9.538 -11.761 -2.897 1.00 88.94 90 ILE A CA 1
ATOM 695 C C . ILE A 1 90 ? -8.380 -10.876 -2.445 1.00 88.94 90 ILE A C 1
ATOM 697 O O . ILE A 1 90 ? -7.361 -10.756 -3.126 1.00 88.94 90 ILE A O 1
ATOM 701 N N . SER A 1 91 ? -8.543 -10.250 -1.278 1.00 92.25 91 SER A N 1
ATOM 702 C CA . SER A 1 91 ? -7.527 -9.369 -0.698 1.00 92.25 91 SER A CA 1
ATOM 703 C C . SER A 1 91 ? -6.215 -10.111 -0.407 1.00 92.25 91 SER A C 1
ATOM 705 O O . SER A 1 91 ? -6.215 -11.235 0.103 1.00 92.25 91 SER A O 1
ATOM 707 N N . ILE A 1 92 ? -5.096 -9.444 -0.688 1.00 94.75 92 ILE A N 1
ATOM 708 C CA . ILE A 1 92 ? -3.740 -9.923 -0.416 1.00 94.75 92 ILE A CA 1
ATOM 709 C C . ILE A 1 92 ? -3.327 -9.403 0.960 1.00 94.75 92 ILE A C 1
ATOM 711 O O . ILE A 1 92 ? -3.298 -8.190 1.193 1.00 94.75 92 ILE A O 1
ATOM 715 N N . GLN A 1 93 ? -2.990 -10.307 1.879 1.00 94.94 93 GLN A N 1
ATOM 716 C CA . GLN A 1 93 ? -2.673 -9.966 3.266 1.00 94.94 93 GLN A CA 1
ATOM 717 C C . GLN A 1 93 ? -1.277 -10.439 3.658 1.00 94.94 93 GLN A C 1
ATOM 719 O O . GLN A 1 93 ? -0.784 -11.456 3.181 1.00 94.94 93 GLN A O 1
ATOM 724 N N . CYS A 1 94 ? -0.643 -9.717 4.579 1.00 93.19 94 CYS A N 1
ATOM 725 C CA . CYS A 1 94 ? 0.624 -10.138 5.157 1.00 93.19 94 CYS A CA 1
ATOM 726 C C . CYS A 1 94 ? 0.454 -11.452 5.932 1.00 93.19 94 CYS A C 1
ATOM 728 O O . CYS A 1 94 ? -0.396 -11.543 6.817 1.00 93.19 94 CYS A O 1
ATOM 730 N N . GLU A 1 95 ? 1.329 -12.423 5.675 1.00 88.88 95 GLU A N 1
ATOM 731 C CA . GLU A 1 95 ? 1.304 -13.731 6.339 1.00 88.88 95 GLU A CA 1
ATOM 732 C C . GLU A 1 95 ? 1.473 -13.650 7.869 1.00 88.88 95 GLU A C 1
ATOM 734 O O . GLU A 1 95 ? 0.905 -14.448 8.611 1.00 88.88 95 GLU A O 1
ATOM 739 N N . TYR A 1 96 ? 2.196 -12.643 8.369 1.00 87.12 96 TYR A N 1
ATOM 740 C CA . TYR A 1 96 ? 2.571 -12.551 9.785 1.00 87.12 96 TYR A CA 1
ATOM 741 C C . TYR A 1 96 ? 1.541 -11.824 10.645 1.00 87.12 96 TYR A C 1
ATOM 743 O O . TYR A 1 96 ? 1.234 -12.267 11.749 1.00 87.12 96 TYR A O 1
ATOM 751 N N . CYS A 1 97 ? 1.037 -10.681 10.176 1.00 87.69 97 CYS A N 1
ATOM 752 C CA . CYS A 1 97 ? 0.122 -9.838 10.951 1.00 87.69 97 CYS A CA 1
ATOM 753 C C . CYS A 1 97 ? -1.277 -9.716 10.336 1.00 87.69 97 CYS A C 1
ATOM 755 O O . CYS A 1 97 ? -2.117 -9.023 10.902 1.00 87.69 97 CYS A O 1
ATOM 757 N N . SER A 1 98 ? -1.542 -10.363 9.192 1.00 89.62 98 SER A N 1
ATOM 758 C CA . SER A 1 98 ? -2.806 -10.253 8.438 1.00 89.62 98 SER A CA 1
ATOM 759 C C . SER A 1 98 ? -3.183 -8.818 8.031 1.00 89.62 98 SER A C 1
ATOM 761 O O . SER A 1 98 ? -4.335 -8.542 7.712 1.00 89.62 98 SER A O 1
ATOM 763 N N . CYS A 1 99 ? -2.220 -7.890 8.023 1.00 90.44 99 CYS A N 1
ATOM 764 C CA . CYS A 1 99 ? -2.419 -6.543 7.497 1.00 90.44 99 CYS A CA 1
ATOM 765 C C . CYS A 1 99 ? -2.723 -6.613 5.992 1.00 90.44 99 CYS A C 1
ATOM 767 O O . CYS A 1 99 ? -2.028 -7.322 5.259 1.00 90.44 99 CYS A O 1
ATOM 769 N N . VAL A 1 100 ? -3.754 -5.897 5.539 1.00 93.00 100 VAL A N 1
ATOM 770 C CA . VAL A 1 100 ? -4.165 -5.868 4.128 1.00 93.00 100 VAL A CA 1
ATOM 771 C C . VAL A 1 100 ? -3.120 -5.104 3.320 1.00 93.00 100 VAL A C 1
ATOM 773 O O . VAL A 1 100 ? -2.924 -3.910 3.534 1.00 93.00 100 VAL A O 1
ATOM 776 N N . ILE A 1 101 ? -2.446 -5.794 2.402 1.00 96.06 101 ILE A N 1
ATOM 777 C CA . ILE A 1 101 ? -1.441 -5.204 1.512 1.00 96.06 101 ILE A CA 1
ATOM 778 C C . ILE A 1 101 ? -2.114 -4.627 0.267 1.00 96.06 101 ILE A C 1
ATOM 780 O O . ILE A 1 101 ? -1.771 -3.520 -0.142 1.00 96.06 101 ILE A O 1
ATOM 784 N N . ALA A 1 102 ? -3.084 -5.348 -0.300 1.00 94.56 102 ALA A N 1
ATOM 785 C CA . ALA A 1 102 ? -3.860 -4.926 -1.462 1.00 94.56 102 ALA A CA 1
ATOM 786 C C . ALA A 1 102 ? -5.271 -5.534 -1.421 1.00 94.56 102 ALA A C 1
ATOM 788 O O . ALA A 1 102 ? -5.449 -6.660 -0.951 1.00 94.56 102 ALA A O 1
ATOM 789 N N . LEU A 1 103 ? -6.271 -4.797 -1.905 1.00 92.31 103 LEU A N 1
ATOM 790 C CA . LEU A 1 103 ? -7.662 -5.264 -1.974 1.00 92.31 103 LEU A CA 1
ATOM 791 C C . LEU A 1 103 ? -7.884 -6.242 -3.135 1.00 92.31 103 LEU A C 1
ATOM 793 O O . LEU A 1 103 ? -6.992 -6.480 -3.947 1.00 92.31 103 LEU A O 1
ATOM 797 N N . ALA A 1 104 ? -9.080 -6.823 -3.215 1.00 90.12 104 ALA A N 1
ATOM 798 C CA . ALA A 1 104 ? -9.510 -7.558 -4.402 1.00 90.12 104 ALA A CA 1
ATOM 799 C C . ALA A 1 104 ? -9.578 -6.639 -5.639 1.00 90.12 104 ALA A C 1
ATOM 801 O O . ALA A 1 104 ? -9.853 -5.444 -5.534 1.00 90.12 104 ALA A O 1
ATOM 802 N N . ASN A 1 105 ? -9.412 -7.225 -6.822 1.00 91.19 105 ASN A N 1
ATOM 803 C CA . ASN A 1 105 ? -9.544 -6.603 -8.140 1.00 91.19 105 ASN A CA 1
ATOM 804 C C . ASN A 1 105 ? -8.477 -5.556 -8.516 1.00 91.19 105 ASN A C 1
ATOM 806 O O . ASN A 1 105 ? -8.711 -4.743 -9.413 1.00 91.19 105 ASN A O 1
ATOM 810 N N . VAL A 1 106 ? -7.299 -5.566 -7.884 1.00 91.88 106 VAL A N 1
ATOM 811 C CA . VAL A 1 106 ? -6.245 -4.562 -8.152 1.00 91.88 106 VAL A CA 1
ATOM 812 C C . VAL A 1 106 ? -4.971 -5.163 -8.748 1.00 91.88 106 VAL A C 1
ATOM 814 O O . VAL A 1 106 ? -4.373 -4.565 -9.649 1.00 91.88 106 VAL A O 1
ATOM 817 N N . ALA A 1 107 ? -4.588 -6.370 -8.336 1.00 94.25 107 ALA A N 1
ATOM 818 C CA . ALA A 1 107 ? -3.357 -7.033 -8.745 1.00 94.25 107 ALA A CA 1
ATOM 819 C C . ALA A 1 107 ? -3.600 -8.052 -9.865 1.00 94.25 107 ALA A C 1
ATOM 821 O O . ALA A 1 107 ? -4.563 -8.807 -9.810 1.00 94.25 107 ALA A O 1
ATOM 822 N N . SER A 1 108 ? -2.723 -8.089 -10.869 1.00 94.69 108 SER A N 1
ATOM 823 C CA . SER A 1 108 ? -2.734 -9.098 -11.940 1.00 94.69 108 SER A CA 1
ATOM 824 C C . SER A 1 108 ? -1.687 -10.183 -11.696 1.00 94.69 108 SER A C 1
ATOM 826 O O . SER A 1 108 ? -0.641 -9.899 -11.119 1.00 94.69 108 SER A O 1
ATOM 828 N N . TRP A 1 109 ? -1.933 -11.406 -12.158 1.00 94.00 109 TRP A N 1
ATOM 829 C CA . TRP A 1 109 ? -1.018 -12.537 -11.968 1.00 94.00 109 TRP A CA 1
ATOM 830 C C . TRP A 1 109 ? 0.109 -12.593 -13.014 1.00 94.00 109 TRP A C 1
ATOM 832 O O . TRP A 1 109 ? -0.081 -12.187 -14.163 1.00 94.00 109 TRP A O 1
ATOM 842 N N . SER A 1 110 ? 1.273 -13.124 -12.629 1.00 92.50 110 SER A N 1
ATOM 843 C CA . SER A 1 110 ? 2.389 -13.446 -13.524 1.00 92.50 110 SER A CA 1
ATOM 844 C C . SER A 1 110 ? 3.179 -14.664 -13.041 1.00 92.50 110 SER A C 1
ATOM 846 O O . SER A 1 110 ? 3.476 -14.779 -11.853 1.00 92.50 110 SER A O 1
ATOM 848 N N . ASP A 1 111 ? 3.584 -15.511 -13.993 1.00 92.25 111 ASP A N 1
ATOM 849 C CA . ASP A 1 111 ? 4.425 -16.701 -13.779 1.00 92.25 111 ASP A CA 1
ATOM 850 C C . ASP A 1 111 ? 5.921 -16.442 -14.089 1.00 92.25 111 ASP A C 1
ATOM 852 O O . ASP A 1 111 ? 6.715 -17.363 -14.316 1.00 92.25 111 ASP A O 1
ATOM 856 N N . GLU A 1 112 ? 6.326 -15.171 -14.196 1.00 90.25 112 GLU A N 1
ATOM 857 C CA . GLU A 1 112 ? 7.719 -14.814 -14.470 1.00 90.25 112 GLU A CA 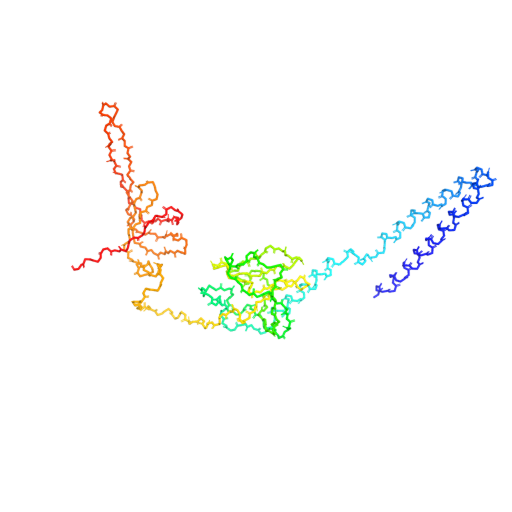1
ATOM 858 C C . GLU A 1 112 ? 8.631 -15.119 -13.274 1.00 90.25 112 GLU A C 1
ATOM 860 O O . GLU A 1 112 ? 8.276 -14.946 -12.113 1.00 90.25 112 GLU A O 1
ATOM 865 N N . SER A 1 113 ? 9.853 -15.579 -13.544 1.00 93.00 113 SER A N 1
ATOM 866 C CA . SER A 1 113 ? 10.802 -15.915 -12.481 1.00 93.00 113 SER A CA 1
ATOM 867 C C . SER A 1 113 ? 11.675 -14.720 -12.103 1.00 93.00 113 SER A C 1
ATOM 869 O O . SER A 1 113 ? 12.384 -14.175 -12.951 1.00 93.00 113 SER A O 1
ATOM 871 N N . HIS A 1 114 ? 11.695 -14.362 -10.818 1.00 92.38 114 HIS A N 1
ATOM 872 C CA . HIS A 1 114 ? 12.560 -13.307 -10.287 1.00 92.38 114 HIS A CA 1
ATOM 873 C C . HIS A 1 114 ? 13.224 -13.719 -8.970 1.00 92.38 114 HIS A C 1
ATOM 875 O O . HIS A 1 114 ? 12.686 -14.502 -8.186 1.00 92.38 114 HIS A O 1
ATOM 881 N N . GLU A 1 115 ? 14.416 -13.176 -8.722 1.00 92.75 115 GLU A N 1
ATOM 882 C CA . GLU A 1 115 ? 15.119 -13.363 -7.455 1.00 92.75 115 GLU A CA 1
ATOM 883 C C . GLU A 1 115 ? 14.636 -12.365 -6.401 1.00 92.75 115 GLU A C 1
ATOM 885 O O . GLU A 1 115 ? 14.566 -11.160 -6.656 1.00 92.75 115 GLU A O 1
ATOM 890 N N . LEU A 1 116 ? 14.411 -12.846 -5.181 1.00 91.81 116 LEU A N 1
ATOM 891 C CA . LEU A 1 116 ? 14.077 -12.015 -4.032 1.00 91.81 116 LEU A CA 1
ATOM 892 C C . LEU A 1 116 ? 14.941 -12.412 -2.829 1.00 91.81 116 LEU A C 1
ATOM 894 O O . LEU A 1 116 ? 15.056 -13.601 -2.533 1.00 91.81 116 LEU A O 1
ATOM 898 N N . PRO A 1 117 ? 15.543 -11.457 -2.095 1.00 91.19 117 PRO A N 1
ATOM 899 C CA . PRO A 1 117 ? 16.206 -11.750 -0.826 1.00 91.19 117 PRO A CA 1
ATOM 900 C C . PRO A 1 117 ? 15.306 -12.534 0.119 1.00 91.19 117 PRO A C 1
ATOM 902 O O . PRO A 1 117 ? 14.108 -12.249 0.162 1.00 91.19 117 PRO A O 1
ATOM 905 N N . LEU A 1 118 ? 15.854 -13.467 0.896 1.00 88.31 118 LEU A N 1
ATOM 906 C CA . LEU A 1 118 ? 15.085 -14.176 1.919 1.00 88.31 118 LEU A CA 1
ATOM 907 C C . LEU A 1 118 ? 14.407 -13.183 2.869 1.00 88.31 118 LEU A C 1
ATOM 909 O O . LEU A 1 118 ? 15.005 -12.187 3.284 1.00 88.31 118 LEU A O 1
ATOM 913 N N . ALA A 1 119 ? 13.144 -13.446 3.193 1.00 81.88 119 ALA A N 1
ATOM 914 C CA . ALA A 1 119 ? 12.390 -12.582 4.083 1.00 81.88 119 ALA A CA 1
ATOM 915 C C . ALA A 1 119 ? 12.904 -12.698 5.525 1.00 81.88 119 ALA A C 1
ATOM 917 O O . ALA A 1 119 ? 13.121 -13.794 6.041 1.00 81.88 119 ALA A O 1
ATOM 918 N N . CYS A 1 120 ? 13.079 -11.565 6.198 1.00 76.75 120 CYS A N 1
ATOM 919 C CA . CYS A 1 120 ? 13.466 -11.500 7.597 1.00 76.75 120 CYS A CA 1
ATOM 920 C C . CYS A 1 120 ? 12.694 -10.391 8.323 1.00 76.75 120 CYS A C 1
ATOM 922 O O . CYS A 1 120 ? 12.323 -9.363 7.759 1.00 76.75 120 CYS A O 1
ATOM 924 N N . GLN A 1 121 ? 12.448 -10.578 9.619 1.00 63.03 121 GLN A N 1
ATOM 925 C CA . GLN A 1 121 ? 12.034 -9.462 10.463 1.00 63.03 121 GLN A CA 1
ATOM 926 C C . GLN A 1 121 ? 13.269 -8.624 10.797 1.00 63.03 121 GLN A C 1
ATOM 928 O O . GLN A 1 121 ? 14.303 -9.168 11.189 1.00 63.03 121 GLN A O 1
ATOM 933 N N . ARG A 1 122 ? 13.131 -7.295 10.703 1.00 57.06 122 ARG A N 1
ATOM 934 C CA . ARG A 1 122 ? 14.155 -6.236 10.866 1.00 57.06 122 ARG A CA 1
ATOM 935 C C . ARG A 1 122 ? 15.076 -6.318 12.106 1.00 57.06 122 ARG A C 1
ATOM 937 O O . ARG A 1 122 ? 15.933 -5.455 12.276 1.00 57.06 122 ARG A O 1
ATOM 944 N N . ARG A 1 123 ? 14.914 -7.305 12.997 1.00 49.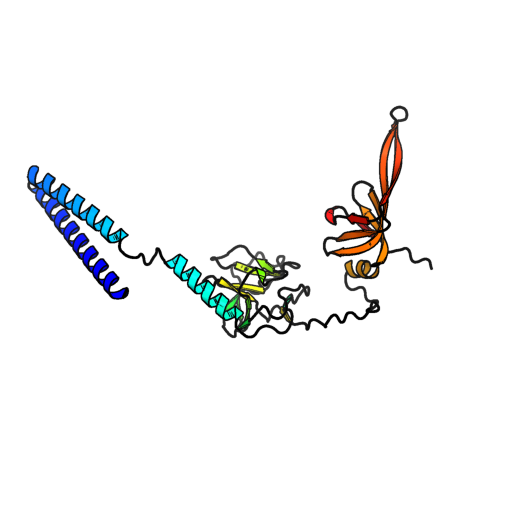34 123 ARG A N 1
ATOM 945 C CA . ARG A 1 123 ? 15.674 -7.475 14.248 1.00 49.34 123 ARG A CA 1
ATOM 946 C C . ARG A 1 123 ? 16.623 -8.673 14.312 1.00 49.34 123 ARG A C 1
ATOM 948 O O . ARG A 1 123 ? 17.341 -8.772 15.303 1.00 49.34 123 ARG A O 1
ATOM 955 N N . GLN A 1 124 ? 16.694 -9.545 13.308 1.00 51.34 124 GLN A N 1
ATOM 956 C CA . GLN A 1 124 ? 17.686 -10.628 13.300 1.00 51.34 124 GLN A CA 1
ATOM 957 C C . GLN A 1 124 ? 18.580 -10.536 12.059 1.00 51.34 124 GLN A C 1
ATOM 959 O O . GLN A 1 124 ? 18.091 -10.493 10.940 1.00 51.34 124 GLN A O 1
ATOM 964 N N . ASN A 1 125 ? 19.894 -10.523 12.303 1.00 47.28 125 ASN A N 1
ATOM 965 C CA . ASN A 1 125 ? 21.015 -10.531 11.353 1.00 47.28 125 ASN A CA 1
ATOM 966 C C . ASN A 1 125 ? 21.458 -9.190 10.747 1.00 47.28 125 ASN A C 1
ATOM 968 O O . ASN A 1 125 ? 21.254 -8.899 9.576 1.00 47.28 125 ASN A O 1
ATOM 972 N N . GLN A 1 126 ? 22.232 -8.438 11.539 1.00 49.72 126 GLN A N 1
ATOM 973 C CA . GLN A 1 126 ? 23.184 -7.437 11.030 1.00 49.72 126 GLN A CA 1
ATOM 974 C C . GLN A 1 126 ? 24.560 -8.027 10.650 1.00 49.72 126 GLN A C 1
ATOM 976 O O . GLN A 1 126 ? 25.457 -7.267 10.312 1.00 49.72 126 GLN A O 1
ATOM 981 N N . ASN A 1 127 ? 24.763 -9.351 10.684 1.00 45.16 127 ASN A N 1
ATOM 982 C CA . ASN A 1 127 ? 26.095 -9.945 10.502 1.00 45.16 127 ASN A CA 1
ATOM 983 C C . ASN A 1 127 ? 26.093 -11.176 9.586 1.00 45.16 127 ASN A C 1
ATOM 985 O O . ASN A 1 127 ? 26.254 -12.285 10.075 1.00 45.16 127 ASN A O 1
ATOM 989 N N . THR A 1 128 ? 25.996 -10.975 8.272 1.00 41.88 128 THR A N 1
ATOM 990 C CA . THR A 1 128 ? 26.660 -11.819 7.257 1.00 41.88 128 THR A CA 1
ATOM 991 C C . THR A 1 128 ? 26.671 -11.065 5.929 1.00 41.88 128 THR A C 1
ATOM 993 O O . THR A 1 128 ? 25.634 -10.617 5.455 1.00 41.88 128 THR A O 1
ATOM 996 N N . GLY A 1 129 ? 27.854 -10.890 5.334 1.00 43.47 129 GLY A N 1
ATOM 997 C CA . GLY A 1 129 ? 28.098 -10.096 4.118 1.00 43.47 129 GLY A CA 1
ATOM 998 C C . GLY A 1 129 ? 27.579 -10.706 2.810 1.00 43.47 129 GLY A C 1
ATOM 999 O O . GLY A 1 129 ? 28.179 -10.490 1.763 1.00 43.47 129 GLY A O 1
ATOM 1000 N N . GLY A 1 130 ? 26.490 -11.469 2.870 1.00 55.12 130 GLY A N 1
ATOM 1001 C CA . GLY A 1 130 ? 25.769 -12.012 1.728 1.00 55.12 130 GLY A CA 1
ATOM 1002 C C . GLY A 1 130 ? 24.293 -12.088 2.090 1.00 55.12 130 GLY A C 1
ATOM 1003 O O . GLY A 1 130 ? 23.940 -12.645 3.128 1.00 55.12 130 GLY A O 1
ATOM 1004 N N . VAL A 1 131 ? 23.445 -11.468 1.275 1.00 69.31 131 VAL A N 1
ATOM 1005 C CA . VAL A 1 131 ? 21.996 -11.596 1.410 1.00 69.31 131 VAL A CA 1
ATOM 1006 C C . VAL A 1 131 ? 21.595 -12.800 0.572 1.00 69.31 131 VAL A C 1
ATOM 1008 O O . VAL A 1 131 ? 21.615 -12.718 -0.656 1.00 69.31 131 VAL A O 1
ATOM 1011 N N . ASP A 1 132 ? 21.292 -13.916 1.229 1.00 82.56 132 ASP A N 1
ATOM 1012 C CA . ASP A 1 132 ? 20.765 -15.096 0.550 1.00 82.56 132 ASP A CA 1
ATOM 1013 C C . ASP A 1 132 ? 19.471 -14.723 -0.186 1.00 82.56 132 ASP A C 1
ATOM 1015 O O . ASP A 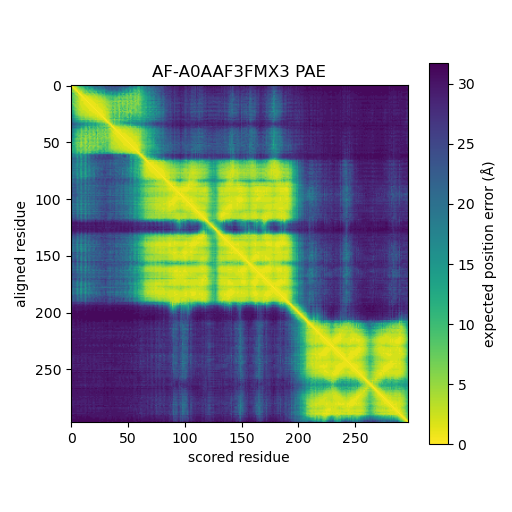1 132 ? 18.627 -13.979 0.327 1.00 82.56 132 ASP A O 1
ATOM 1019 N N . LYS A 1 133 ? 19.336 -15.213 -1.418 1.00 88.44 133 LYS A N 1
ATOM 1020 C CA . LYS A 1 133 ? 18.188 -14.962 -2.291 1.00 88.44 133 LYS A CA 1
ATOM 1021 C C . LYS A 1 133 ? 17.500 -16.273 -2.636 1.00 88.44 133 LYS A C 1
ATOM 1023 O O . LYS A 1 133 ? 18.151 -17.310 -2.739 1.00 88.44 133 LYS A O 1
ATOM 1028 N N . GLU A 1 134 ? 16.204 -16.194 -2.884 1.00 90.38 134 GLU A N 1
ATOM 1029 C CA . GLU A 1 134 ? 15.408 -17.273 -3.458 1.00 90.38 134 GLU A CA 1
ATOM 1030 C C . GLU A 1 134 ? 14.870 -16.877 -4.835 1.00 90.38 134 GLU A C 1
ATOM 1032 O O . GLU A 1 134 ? 14.640 -15.697 -5.107 1.00 90.38 134 GLU A O 1
ATOM 1037 N N . LEU A 1 135 ? 14.693 -17.869 -5.707 1.00 91.94 135 LEU A N 1
ATOM 1038 C CA . LEU A 1 135 ? 14.055 -17.704 -7.009 1.00 91.94 135 LEU A CA 1
ATOM 1039 C C . LEU A 1 135 ? 12.570 -18.045 -6.866 1.00 91.94 135 LEU A C 1
ATOM 1041 O O . LEU A 1 135 ? 12.237 -19.176 -6.516 1.00 91.94 135 LEU A O 1
ATOM 1045 N N . LEU A 1 136 ? 11.699 -17.079 -7.145 1.00 92.44 136 LEU A N 1
ATOM 1046 C CA . LEU A 1 136 ? 10.246 -17.235 -7.084 1.00 92.44 136 LEU A CA 1
ATOM 1047 C C . LEU A 1 136 ? 9.666 -17.114 -8.492 1.00 92.44 136 LEU A C 1
ATOM 1049 O O . LEU A 1 136 ? 10.095 -16.258 -9.267 1.00 92.44 136 LEU A O 1
ATOM 1053 N N . CYS A 1 137 ? 8.705 -17.976 -8.813 1.00 93.31 137 CYS A N 1
ATOM 1054 C CA . CYS A 1 137 ? 8.103 -18.096 -10.142 1.00 93.31 137 CYS A CA 1
ATOM 1055 C C . CYS A 1 137 ? 6.675 -17.552 -10.234 1.00 93.31 137 CYS A C 1
ATOM 1057 O O . CYS A 1 137 ? 6.068 -17.683 -11.283 1.00 93.31 137 CYS A O 1
ATOM 1059 N N . GLU A 1 138 ? 6.136 -16.977 -9.163 1.00 93.88 138 GLU A N 1
ATOM 1060 C CA . GLU A 1 138 ? 4.748 -16.518 -9.090 1.00 93.88 138 GLU A CA 1
ATOM 1061 C C . GLU A 1 138 ? 4.713 -15.119 -8.478 1.00 93.88 138 GLU A C 1
ATOM 1063 O O . GLU A 1 138 ? 5.388 -14.868 -7.472 1.00 93.88 138 GLU A O 1
ATOM 1068 N N . TRP A 1 139 ? 3.945 -14.208 -9.083 1.00 96.06 139 TRP A N 1
ATOM 1069 C CA . TRP A 1 139 ? 3.909 -12.800 -8.693 1.00 96.06 139 TRP A CA 1
ATOM 1070 C C . TRP A 1 139 ? 2.534 -12.167 -8.867 1.00 96.06 139 TRP A C 1
ATOM 1072 O O . TRP A 1 139 ? 1.929 -12.216 -9.937 1.00 96.06 139 TRP A O 1
ATOM 1082 N N . TRP A 1 140 ? 2.107 -11.447 -7.833 1.00 96.44 140 TRP A N 1
ATOM 1083 C CA . TRP A 1 140 ? 1.055 -10.445 -7.940 1.00 96.44 140 TRP A CA 1
ATOM 1084 C C . TRP A 1 140 ? 1.655 -9.120 -8.407 1.00 96.44 140 TRP A C 1
ATOM 1086 O O . TRP A 1 140 ? 2.588 -8.605 -7.794 1.00 96.44 140 TRP A O 1
ATOM 1096 N N . ILE A 1 141 ? 1.115 -8.548 -9.477 1.00 96.19 141 ILE A N 1
ATOM 1097 C CA . ILE A 1 141 ? 1.583 -7.308 -10.096 1.00 96.19 141 ILE A CA 1
ATOM 1098 C C . ILE A 1 141 ? 0.579 -6.190 -9.836 1.00 96.19 141 ILE A C 1
ATOM 1100 O O . ILE A 1 141 ? -0.575 -6.272 -10.253 1.00 96.19 141 ILE A O 1
ATOM 1104 N N . LEU A 1 142 ? 1.044 -5.108 -9.220 1.00 95.19 142 LEU A N 1
ATOM 1105 C CA . LEU A 1 142 ? 0.295 -3.870 -9.052 1.00 95.19 142 LEU A CA 1
ATOM 1106 C C . LEU A 1 142 ? 0.879 -2.797 -9.968 1.00 95.19 142 LEU A C 1
ATOM 1108 O O . LEU A 1 142 ? 2.095 -2.584 -10.023 1.00 95.19 142 LEU A O 1
ATOM 1112 N N . ALA A 1 143 ? -0.008 -2.126 -10.701 1.00 92.00 143 ALA A N 1
ATOM 1113 C CA . ALA A 1 143 ? 0.375 -1.131 -11.691 1.00 92.00 143 ALA A CA 1
ATOM 1114 C C . ALA A 1 143 ? 0.845 0.169 -11.032 1.00 92.00 143 ALA A C 1
ATOM 1116 O O . ALA A 1 143 ? 1.751 0.824 -11.545 1.00 92.00 143 ALA A O 1
ATOM 1117 N N . ASN A 1 144 ? 0.240 0.551 -9.905 1.00 87.75 144 ASN A N 1
ATOM 1118 C CA . ASN A 1 144 ? 0.512 1.823 -9.254 1.00 87.75 144 ASN A CA 1
ATOM 1119 C C . ASN A 1 144 ? 0.742 1.655 -7.756 1.00 87.75 144 ASN A C 1
ATOM 1121 O O . ASN A 1 144 ? 0.150 0.805 -7.098 1.00 87.75 144 ASN A O 1
ATOM 1125 N N . MET A 1 145 ? 1.525 2.568 -7.182 1.00 89.56 145 MET A N 1
ATOM 1126 C CA . MET A 1 145 ? 1.742 2.609 -5.733 1.00 89.56 145 MET A CA 1
ATOM 1127 C C . MET A 1 145 ? 0.448 2.855 -4.936 1.00 89.56 145 MET A C 1
ATOM 1129 O O . MET A 1 145 ? 0.403 2.567 -3.749 1.00 89.56 145 MET A O 1
ATOM 1133 N N . MET A 1 146 ? -0.573 3.429 -5.581 1.00 88.00 146 MET A N 1
ATOM 1134 C CA . MET A 1 146 ? -1.867 3.749 -4.969 1.00 88.00 146 MET A CA 1
ATOM 1135 C C . MET A 1 146 ? -2.799 2.540 -4.884 1.00 88.00 146 MET A C 1
ATOM 1137 O O . MET A 1 146 ? -3.817 2.624 -4.213 1.00 88.00 146 MET A O 1
ATOM 1141 N N . ASP A 1 147 ? -2.455 1.442 -5.559 1.00 92.25 147 ASP A N 1
ATOM 1142 C CA . ASP A 1 147 ? -3.224 0.196 -5.520 1.00 92.25 147 ASP A CA 1
ATOM 1143 C C . ASP A 1 147 ? -2.920 -0.613 -4.236 1.00 92.25 147 ASP A C 1
ATOM 1145 O O . ASP A 1 147 ? -3.536 -1.646 -3.977 1.00 92.25 147 ASP A O 1
ATOM 1149 N N . PHE A 1 148 ? -1.958 -0.146 -3.431 1.00 95.69 148 PHE A N 1
ATOM 1150 C CA . PHE A 1 148 ? -1.632 -0.698 -2.122 1.00 95.69 148 PHE A CA 1
ATOM 1151 C C . PHE A 1 148 ? -2.432 -0.026 -1.007 1.00 95.69 148 PHE A C 1
ATOM 1153 O O . PHE A 1 148 ? -2.577 1.193 -0.984 1.00 95.69 148 PHE A O 1
ATOM 1160 N N . GLU A 1 149 ? -2.813 -0.823 -0.011 1.00 94.50 149 GLU A N 1
ATOM 1161 C CA . GLU A 1 149 ? -3.415 -0.338 1.233 1.00 94.50 149 GLU A CA 1
ATOM 1162 C C . GLU A 1 149 ? -2.333 -0.033 2.283 1.00 94.50 149 GLU A C 1
ATOM 1164 O O . GLU A 1 149 ? -2.164 1.111 2.698 1.00 94.50 149 GLU A O 1
ATOM 1169 N N . ASN A 1 150 ? -1.548 -1.042 2.694 1.00 92.62 150 ASN A N 1
ATOM 1170 C CA . ASN A 1 150 ? -0.598 -0.919 3.811 1.00 92.62 150 ASN A CA 1
ATOM 1171 C C . ASN A 1 150 ? 0.786 -1.517 3.490 1.00 92.62 150 ASN A C 1
ATOM 1173 O O . ASN A 1 150 ? 1.211 -2.526 4.066 1.00 92.62 150 ASN A O 1
ATOM 1177 N N . VAL A 1 151 ? 1.523 -0.874 2.578 1.00 95.94 151 VAL A N 1
ATOM 1178 C CA . VAL A 1 151 ? 2.874 -1.299 2.166 1.00 95.94 151 VAL A CA 1
ATOM 1179 C C . VAL A 1 151 ? 3.961 -0.297 2.572 1.00 95.94 151 VAL A C 1
ATOM 1181 O O . VAL A 1 151 ? 3.774 0.917 2.517 1.00 95.94 151 VAL A O 1
ATOM 1184 N N . GLY A 1 152 ? 5.125 -0.812 2.967 1.00 94.31 152 GLY A N 1
ATOM 1185 C CA . GLY A 1 152 ? 6.353 -0.054 3.190 1.00 94.31 152 GLY A CA 1
ATOM 1186 C C . GLY A 1 152 ? 7.342 -0.211 2.033 1.00 94.31 152 GLY A C 1
ATOM 1187 O O . GLY A 1 152 ? 7.363 -1.236 1.354 1.00 94.31 152 GLY A O 1
ATOM 1188 N N . PHE A 1 153 ? 8.194 0.795 1.824 1.00 93.69 153 PHE A N 1
ATOM 1189 C CA . PHE A 1 153 ? 9.264 0.766 0.821 1.00 93.69 153 PHE A CA 1
ATOM 1190 C C . PHE A 1 153 ? 10.628 0.876 1.499 1.00 93.69 153 PHE A C 1
ATOM 1192 O O . PHE A 1 153 ? 10.858 1.773 2.315 1.00 93.69 153 PHE A O 1
ATOM 1199 N N . THR A 1 154 ? 11.564 0.003 1.134 1.00 91.00 154 THR A N 1
ATOM 1200 C CA . THR A 1 154 ? 12.949 0.120 1.598 1.00 91.00 154 THR A CA 1
ATOM 1201 C C . THR A 1 154 ? 13.676 1.266 0.896 1.00 91.00 154 THR A C 1
ATOM 1203 O O . THR A 1 154 ? 13.296 1.722 -0.188 1.00 91.00 154 THR A O 1
ATOM 1206 N N . HIS A 1 155 ? 14.799 1.695 1.478 1.00 86.88 155 HIS A N 1
ATOM 1207 C CA . HIS A 1 155 ? 15.782 2.465 0.723 1.00 86.88 155 HIS A CA 1
ATOM 1208 C C . HIS A 1 155 ? 16.290 1.643 -0.464 1.00 86.88 155 HIS A C 1
ATOM 1210 O O . HIS A 1 155 ? 16.388 0.415 -0.388 1.00 86.88 155 HIS A O 1
ATOM 1216 N N . SER A 1 156 ? 16.600 2.333 -1.560 1.00 85.25 156 SER A N 1
ATOM 1217 C CA . SER A 1 156 ? 17.138 1.691 -2.751 1.00 85.25 156 SER A CA 1
ATOM 1218 C C . SER A 1 156 ? 18.536 1.137 -2.474 1.00 85.25 156 SER A C 1
ATOM 1220 O O . SER A 1 156 ? 19.425 1.896 -2.089 1.00 85.25 156 SER A O 1
ATOM 1222 N N . VAL A 1 157 ? 18.741 -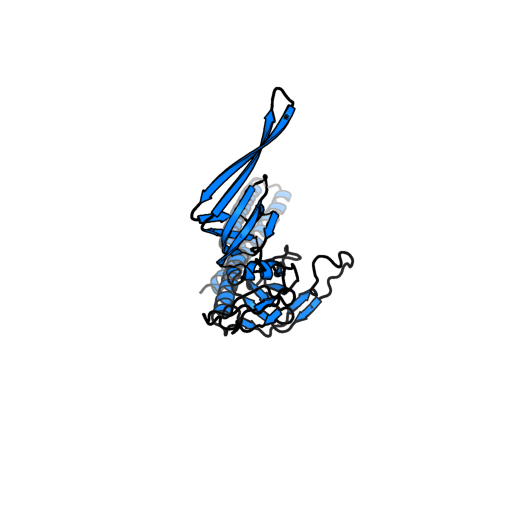0.154 -2.732 1.00 77.38 157 VAL A N 1
ATOM 1223 C CA . VAL A 1 157 ? 20.058 -0.816 -2.725 1.00 77.38 157 VAL A CA 1
ATOM 1224 C C . VAL A 1 157 ? 20.298 -1.347 -4.135 1.00 77.38 157 VAL A C 1
ATOM 1226 O O . VAL A 1 157 ? 19.411 -1.976 -4.706 1.00 77.38 157 VAL A O 1
ATOM 1229 N N . ASP A 1 158 ? 21.417 -0.975 -4.762 1.00 77.62 158 ASP A N 1
ATOM 1230 C CA . ASP A 1 158 ? 21.670 -1.196 -6.202 1.00 77.62 158 ASP A CA 1
ATOM 1231 C C . ASP A 1 158 ? 20.517 -0.691 -7.096 1.00 77.62 158 ASP A C 1
ATOM 1233 O O . ASP A 1 158 ? 20.171 -1.206 -8.162 1.00 77.62 158 ASP A O 1
ATOM 1237 N N . GLY A 1 159 ? 19.864 0.366 -6.606 1.00 79.75 159 GLY A N 1
ATOM 1238 C CA . GLY A 1 159 ? 18.681 0.998 -7.169 1.00 79.75 159 GLY A CA 1
ATOM 1239 C C . GLY A 1 159 ? 17.390 0.169 -7.100 1.00 79.75 159 GLY A C 1
ATOM 1240 O O . GLY A 1 159 ? 16.363 0.676 -7.536 1.00 79.75 159 GLY A O 1
ATOM 1241 N N . VAL A 1 160 ? 17.396 -1.055 -6.571 1.00 86.69 160 VAL A N 1
ATOM 1242 C CA . VAL A 1 160 ? 16.173 -1.840 -6.344 1.00 86.69 160 VAL A CA 1
ATOM 1243 C C . VAL A 1 160 ? 15.531 -1.395 -5.035 1.00 86.69 160 VAL A C 1
ATOM 1245 O O . VAL A 1 160 ? 16.209 -1.260 -4.016 1.00 86.69 160 VAL A O 1
ATOM 1248 N N . LYS A 1 161 ? 14.221 -1.142 -5.068 1.00 92.62 161 LYS A N 1
ATOM 1249 C CA . LYS A 1 161 ? 13.411 -0.913 -3.867 1.00 92.62 161 LYS A CA 1
ATOM 1250 C C . LYS A 1 161 ? 12.630 -2.175 -3.565 1.00 92.62 161 LYS A C 1
ATOM 1252 O O . LYS A 1 161 ? 11.961 -2.703 -4.452 1.00 92.62 161 LYS A O 1
ATOM 1257 N N . PHE A 1 162 ? 12.686 -2.612 -2.318 1.00 94.88 162 PHE A N 1
ATOM 1258 C CA . PHE A 1 162 ? 11.894 -3.731 -1.848 1.00 94.88 162 PHE A CA 1
ATOM 1259 C C . PHE A 1 162 ? 10.653 -3.247 -1.108 1.00 94.88 162 PHE A C 1
ATOM 1261 O O . PHE A 1 162 ? 10.624 -2.139 -0.566 1.00 94.88 162 PHE A O 1
ATOM 1268 N N . LEU A 1 163 ? 9.636 -4.096 -1.102 1.00 95.88 163 LEU A N 1
ATOM 1269 C CA . LEU A 1 163 ? 8.384 -3.883 -0.393 1.00 95.88 163 LEU A CA 1
ATOM 1270 C C . LEU A 1 163 ? 8.455 -4.579 0.967 1.00 95.88 163 LEU A C 1
ATOM 1272 O O . LEU A 1 163 ? 9.006 -5.675 1.066 1.00 95.88 163 LEU A O 1
ATOM 1276 N N . THR A 1 164 ? 7.887 -3.977 2.005 1.00 95.31 164 THR A N 1
ATOM 1277 C CA . THR A 1 164 ? 7.721 -4.574 3.340 1.00 95.31 164 THR A CA 1
ATOM 1278 C C . THR A 1 164 ? 6.275 -4.418 3.795 1.00 95.31 164 THR A C 1
ATOM 1280 O O . THR A 1 164 ? 5.557 -3.546 3.311 1.00 95.31 164 THR A O 1
ATOM 1283 N N . CYS A 1 165 ? 5.821 -5.238 4.740 1.00 94.50 165 CYS A N 1
ATOM 1284 C CA . CYS A 1 165 ? 4.563 -4.959 5.430 1.00 94.50 165 CYS A CA 1
ATOM 1285 C C . CYS A 1 165 ? 4.691 -3.636 6.203 1.00 94.50 165 CYS A C 1
ATOM 1287 O O . CYS A 1 165 ? 5.666 -3.463 6.936 1.00 94.50 165 CYS A O 1
ATOM 1289 N N . ALA A 1 166 ? 3.727 -2.720 6.059 1.00 91.75 166 ALA A N 1
ATOM 1290 C CA . ALA A 1 166 ? 3.767 -1.438 6.770 1.00 91.75 166 ALA A CA 1
ATOM 1291 C C . ALA A 1 166 ? 3.571 -1.582 8.289 1.00 91.75 166 ALA A C 1
ATOM 1293 O O . ALA A 1 166 ? 4.071 -0.754 9.043 1.00 91.75 166 ALA A O 1
ATOM 1294 N N . GLU A 1 167 ? 2.870 -2.630 8.731 1.00 90.56 167 GLU A N 1
ATOM 1295 C CA . GLU A 1 167 ? 2.518 -2.810 10.143 1.00 90.56 167 GLU A CA 1
ATOM 1296 C C . GLU A 1 167 ? 3.609 -3.546 10.933 1.00 90.56 167 GLU A C 1
ATOM 1298 O O . GLU A 1 167 ? 4.036 -3.100 11.994 1.00 90.56 167 GLU A O 1
ATOM 1303 N N . CYS A 1 168 ? 4.089 -4.686 10.423 1.00 88.94 168 CYS A N 1
ATOM 1304 C CA . CYS A 1 168 ? 5.042 -5.532 11.153 1.00 88.94 168 CYS A CA 1
ATOM 1305 C C . CYS A 1 168 ? 6.481 -5.472 10.623 1.00 88.94 168 CYS A C 1
ATOM 1307 O O . CYS A 1 168 ? 7.336 -6.207 11.122 1.00 88.94 168 CYS A O 1
ATOM 1309 N N . ASP A 1 169 ? 6.756 -4.637 9.611 1.00 90.81 169 ASP A N 1
ATOM 1310 C CA . ASP A 1 169 ? 8.062 -4.520 8.943 1.00 90.81 169 ASP A CA 1
ATOM 1311 C C . ASP A 1 169 ? 8.602 -5.846 8.362 1.00 90.81 169 ASP A C 1
ATOM 1313 O O . ASP A 1 169 ? 9.777 -5.941 7.995 1.00 90.81 169 ASP A O 1
ATOM 1317 N N . PHE A 1 170 ? 7.768 -6.887 8.261 1.00 89.75 170 PHE A N 1
ATOM 1318 C CA . PHE A 1 170 ? 8.151 -8.147 7.636 1.00 89.75 170 PHE A CA 1
ATOM 1319 C C . PHE A 1 170 ? 8.479 -7.918 6.160 1.00 89.75 170 PHE A C 1
ATOM 1321 O O . PHE A 1 170 ? 7.688 -7.319 5.422 1.00 89.75 170 PHE A O 1
ATOM 1328 N N . GLY A 1 171 ? 9.638 -8.404 5.724 1.00 90.69 171 GLY A N 1
ATOM 1329 C CA . GLY A 1 171 ? 9.974 -8.412 4.316 1.00 90.69 171 GLY A CA 1
ATOM 1330 C C . GLY A 1 171 ? 11.414 -8.827 4.005 1.00 90.69 171 GLY A C 1
ATOM 1331 O O . GLY A 1 171 ? 12.139 -9.269 4.887 1.00 90.69 171 GLY A O 1
ATOM 1332 N N . PRO A 1 172 ? 11.842 -8.694 2.743 1.00 94.00 172 PRO A N 1
ATOM 1333 C CA . PRO A 1 172 ? 11.043 -8.130 1.665 1.00 94.00 172 PRO A CA 1
ATOM 1334 C C . PRO A 1 172 ? 9.845 -9.021 1.328 1.00 94.00 172 PRO A C 1
ATOM 1336 O O . PRO A 1 172 ? 9.905 -10.229 1.478 1.00 94.00 172 PRO A O 1
ATOM 1339 N N . ILE A 1 173 ? 8.724 -8.444 0.933 1.00 95.75 173 ILE A N 1
ATOM 1340 C CA . ILE A 1 173 ? 7.552 -9.195 0.458 1.00 95.75 173 ILE A CA 1
ATOM 1341 C C . ILE A 1 173 ? 7.396 -9.122 -1.062 1.00 95.75 173 ILE A C 1
ATOM 1343 O O . ILE A 1 173 ? 6.535 -9.761 -1.654 1.00 95.75 173 ILE A O 1
ATOM 1347 N N . GLY A 1 174 ? 8.238 -8.311 -1.689 1.00 96.31 174 GLY A N 1
ATOM 1348 C CA . GLY A 1 174 ? 8.157 -7.959 -3.087 1.00 96.31 174 GLY A CA 1
ATOM 1349 C C . GLY A 1 174 ? 9.199 -6.908 -3.439 1.00 96.31 174 GLY A C 1
ATOM 1350 O O . GLY A 1 174 ? 10.019 -6.521 -2.597 1.00 96.31 174 GLY A O 1
ATOM 1351 N N . PHE A 1 175 ? 9.164 -6.426 -4.673 1.00 96.06 175 PHE A N 1
ATOM 1352 C CA . PHE A 1 175 ? 10.086 -5.408 -5.167 1.00 96.06 175 PHE A CA 1
ATOM 1353 C C . PHE A 1 175 ? 9.452 -4.538 -6.251 1.00 96.06 175 PHE A C 1
ATOM 1355 O O . PHE A 1 175 ? 8.398 -4.851 -6.801 1.00 96.06 175 PHE A O 1
ATOM 1362 N N . VAL A 1 176 ? 10.108 -3.419 -6.551 1.00 95.25 176 VAL A N 1
ATOM 1363 C CA . VAL A 1 176 ? 9.745 -2.545 -7.670 1.00 95.25 176 VAL A CA 1
ATOM 1364 C C . VAL A 1 176 ? 10.663 -2.845 -8.848 1.00 95.25 176 VAL A C 1
ATOM 1366 O O . VAL A 1 176 ? 11.881 -2.663 -8.743 1.00 95.25 176 VAL A O 1
ATOM 1369 N N . ASN A 1 177 ? 10.091 -3.283 -9.969 1.00 91.94 177 ASN A N 1
ATOM 1370 C CA . ASN A 1 177 ? 10.839 -3.448 -11.208 1.00 91.94 177 ASN A CA 1
ATOM 1371 C C . ASN A 1 177 ? 11.127 -2.060 -11.798 1.00 91.94 177 ASN A C 1
ATOM 1373 O O . ASN A 1 177 ? 10.221 -1.283 -12.083 1.00 91.94 177 ASN A O 1
ATOM 1377 N N . LYS A 1 178 ? 12.408 -1.724 -11.953 1.00 86.94 178 LYS A N 1
ATOM 1378 C CA . LYS A 1 178 ? 12.848 -0.384 -12.376 1.00 86.94 178 LYS A CA 1
ATOM 1379 C C . LYS A 1 178 ? 12.573 -0.122 -13.856 1.00 86.94 178 LYS A C 1
ATOM 1381 O O . LYS A 1 178 ? 12.332 1.022 -14.225 1.00 86.94 178 LYS A O 1
ATOM 1386 N N . GLU A 1 179 ? 12.611 -1.166 -14.680 1.00 86.88 179 GLU A N 1
ATOM 1387 C CA . GLU A 1 179 ? 12.407 -1.065 -16.126 1.00 86.88 179 GLU A CA 1
ATOM 1388 C C . GLU A 1 179 ? 10.927 -0.843 -16.438 1.00 86.88 179 GLU A C 1
ATOM 1390 O O . GLU A 1 179 ? 10.574 0.067 -17.183 1.00 86.88 179 GLU A O 1
ATOM 1395 N N . THR A 1 180 ? 10.053 -1.629 -15.807 1.00 89.50 180 THR A N 1
ATOM 1396 C CA . THR A 1 180 ? 8.605 -1.578 -16.057 1.00 89.50 180 THR A CA 1
ATOM 1397 C C . THR A 1 180 ? 7.856 -0.635 -15.120 1.00 89.50 180 THR A C 1
ATOM 1399 O O . THR A 1 180 ? 6.721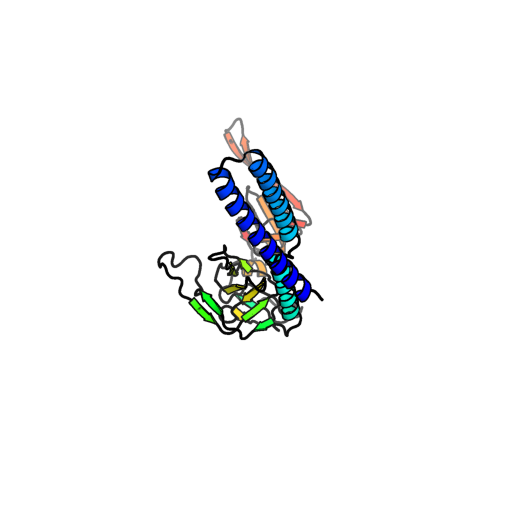 -0.267 -15.406 1.00 89.50 180 THR A O 1
ATOM 1402 N N . GLY A 1 181 ? 8.469 -0.218 -14.009 1.00 89.12 181 GLY A N 1
ATOM 1403 C CA . GLY A 1 181 ? 7.827 0.596 -12.973 1.00 89.12 181 GLY A CA 1
ATOM 1404 C C . GLY A 1 181 ? 6.769 -0.157 -12.160 1.00 89.12 181 GLY A C 1
ATOM 1405 O O . GLY A 1 181 ? 6.151 0.438 -11.281 1.00 89.12 181 GLY A O 1
ATOM 1406 N N . LEU A 1 182 ? 6.561 -1.446 -12.441 1.00 93.44 182 LEU A N 1
ATOM 1407 C CA . LEU A 1 182 ? 5.552 -2.275 -11.795 1.00 93.44 182 LEU A CA 1
ATOM 1408 C C . LEU A 1 182 ? 6.003 -2.722 -10.405 1.00 93.44 182 LEU A C 1
ATOM 1410 O O . LEU A 1 182 ? 7.197 -2.881 -10.124 1.00 93.44 182 LEU A O 1
ATOM 1414 N N . HIS A 1 183 ? 5.025 -2.972 -9.542 1.00 96.12 183 HIS A N 1
ATOM 1415 C CA . HIS A 1 183 ? 5.251 -3.464 -8.194 1.00 96.12 183 HIS A CA 1
ATOM 1416 C C . HIS A 1 183 ? 4.875 -4.940 -8.125 1.00 96.12 183 HIS A C 1
ATOM 1418 O O . HIS A 1 183 ? 3.735 -5.293 -8.407 1.00 96.12 183 HIS A O 1
ATOM 1424 N N . LEU A 1 184 ? 5.825 -5.796 -7.757 1.00 96.88 184 LEU A N 1
ATOM 1425 C CA . LEU A 1 184 ? 5.625 -7.238 -7.702 1.00 96.88 184 LEU A CA 1
ATOM 1426 C C . LEU A 1 184 ? 5.605 -7.695 -6.246 1.00 96.88 184 LEU A C 1
ATOM 1428 O O . LEU A 1 184 ? 6.517 -7.360 -5.489 1.00 96.88 184 LEU A O 1
ATOM 1432 N N . ILE A 1 185 ? 4.593 -8.469 -5.864 1.00 96.69 185 ILE A N 1
ATOM 1433 C CA . ILE A 1 185 ? 4.444 -9.105 -4.553 1.00 96.69 185 ILE A CA 1
ATOM 1434 C C . ILE A 1 185 ? 4.572 -10.616 -4.731 1.00 96.69 185 ILE A C 1
ATOM 1436 O O . ILE A 1 185 ? 3.934 -11.185 -5.613 1.00 96.69 185 ILE A O 1
ATOM 1440 N N . ALA A 1 186 ? 5.362 -11.261 -3.876 1.00 96.19 186 ALA A N 1
ATOM 1441 C CA . ALA A 1 186 ? 5.501 -12.711 -3.854 1.00 96.19 186 ALA A CA 1
ATOM 1442 C C . ALA A 1 186 ? 4.302 -13.355 -3.122 1.00 96.19 186 ALA A C 1
ATOM 1444 O O . ALA A 1 186 ? 4.180 -13.161 -1.907 1.00 96.19 186 ALA A O 1
ATOM 1445 N N . PRO A 1 187 ? 3.443 -14.145 -3.797 1.00 93.94 187 PRO A N 1
ATOM 1446 C CA . PRO A 1 187 ? 2.305 -14.820 -3.171 1.00 93.94 187 PRO A CA 1
ATOM 1447 C C . PRO A 1 187 ? 2.745 -15.783 -2.064 1.00 93.94 187 PRO A C 1
ATOM 1449 O O . PRO A 1 187 ? 2.093 -15.875 -1.031 1.00 93.94 187 PRO A O 1
ATOM 1452 N N . SER A 1 188 ? 3.914 -16.415 -2.220 1.00 91.06 188 SER A N 1
ATOM 1453 C CA . SER A 1 188 ? 4.515 -17.312 -1.223 1.00 91.06 188 SER A CA 1
ATOM 1454 C C . SER A 1 188 ? 4.845 -16.652 0.123 1.00 91.06 188 SER A C 1
ATOM 1456 O O . SER A 1 188 ? 5.145 -17.361 1.077 1.00 91.06 188 SER A O 1
ATOM 1458 N N . ARG A 1 189 ? 4.813 -15.313 0.207 1.00 91.38 189 ARG A N 1
ATOM 1459 C CA . ARG A 1 189 ? 5.047 -14.516 1.429 1.00 91.38 189 ARG A CA 1
ATOM 1460 C C . ARG A 1 189 ? 3.778 -13.795 1.903 1.00 91.38 189 ARG A C 1
ATOM 1462 O O . ARG A 1 189 ? 3.843 -12.876 2.729 1.00 91.38 189 ARG A O 1
ATOM 1469 N N . MET A 1 190 ? 2.641 -14.154 1.314 1.00 92.81 190 MET A N 1
ATOM 1470 C CA . MET A 1 190 ? 1.325 -13.579 1.550 1.00 92.81 190 MET A CA 1
ATOM 1471 C C . MET A 1 190 ? 0.356 -14.645 2.039 1.00 92.81 190 MET A C 1
ATOM 1473 O O . MET A 1 190 ? 0.574 -15.847 1.921 1.00 92.81 190 MET A O 1
ATOM 1477 N N . THR A 1 191 ? -0.759 -14.185 2.585 1.00 87.94 191 THR A N 1
ATOM 1478 C CA . THR A 1 191 ? -1.936 -15.010 2.793 1.00 87.94 191 THR A CA 1
ATOM 1479 C C . THR A 1 191 ? -3.088 -14.436 1.996 1.00 87.94 191 THR A C 1
ATOM 1481 O O . THR A 1 191 ? -3.393 -13.245 2.057 1.00 87.94 191 THR A O 1
ATOM 1484 N N . GLU A 1 192 ? -3.745 -15.324 1.276 1.00 74.44 192 GLU A N 1
ATOM 1485 C CA . GLU A 1 192 ? -4.991 -15.070 0.586 1.00 74.44 192 GLU A CA 1
ATOM 1486 C C . GLU A 1 192 ? -6.138 -15.458 1.518 1.00 74.44 192 GLU A C 1
ATOM 1488 O O . GLU A 1 192 ? -6.298 -16.621 1.897 1.00 74.44 192 GLU A O 1
ATOM 1493 N N . LYS A 1 193 ? -6.912 -14.466 1.959 1.00 66.00 193 LYS A N 1
ATOM 1494 C CA . LYS A 1 193 ? -8.153 -14.706 2.696 1.00 66.00 193 LYS A CA 1
ATOM 1495 C C . LYS A 1 193 ? -9.283 -14.093 1.899 1.00 66.00 193 LYS A C 1
ATOM 1497 O O . LYS A 1 193 ? -9.232 -12.906 1.575 1.00 66.00 193 LYS A O 1
ATOM 1502 N N . GLU A 1 194 ? -10.303 -14.905 1.630 1.00 57.34 194 GLU A N 1
ATOM 1503 C CA . GLU A 1 194 ? -11.602 -14.392 1.217 1.00 57.34 194 GLU A CA 1
ATOM 1504 C C . GLU A 1 194 ? -11.974 -13.263 2.174 1.00 57.34 194 GLU A C 1
ATOM 1506 O O . GLU A 1 194 ? -11.997 -13.444 3.401 1.00 57.34 194 GLU A O 1
ATOM 1511 N N . GLU A 1 195 ? -12.249 -12.085 1.615 1.00 49.53 195 GLU A N 1
ATOM 1512 C CA . GLU A 1 195 ? -13.070 -11.127 2.326 1.00 49.53 195 GLU A CA 1
ATOM 1513 C C . GLU A 1 195 ? -14.368 -11.874 2.600 1.00 49.53 195 GLU A C 1
ATOM 1515 O O . GLU A 1 195 ? -15.186 -12.074 1.702 1.00 49.53 195 GLU A O 1
ATOM 1520 N N . LYS A 1 196 ? -14.548 -12.363 3.834 1.00 37.75 196 LYS A N 1
ATOM 1521 C CA . LYS A 1 196 ? -15.884 -12.729 4.280 1.00 37.75 196 LYS A CA 1
ATOM 1522 C C . LYS A 1 196 ? -16.705 -11.496 3.991 1.00 37.75 196 LYS A C 1
ATOM 1524 O O . LYS A 1 196 ? -16.445 -10.459 4.605 1.00 37.75 196 LYS A O 1
ATOM 1529 N N . ALA A 1 197 ? -17.626 -11.618 3.034 1.00 38.97 197 ALA A N 1
ATOM 1530 C CA . ALA A 1 197 ? -18.614 -10.602 2.767 1.00 38.97 197 ALA A CA 1
ATOM 1531 C C . ALA A 1 197 ? -19.098 -10.148 4.136 1.00 38.97 197 ALA A C 1
ATOM 1533 O O . ALA A 1 197 ? -19.646 -10.944 4.908 1.00 38.97 197 ALA A O 1
ATOM 1534 N N . VAL A 1 198 ? -18.796 -8.901 4.483 1.00 42.34 198 VAL A N 1
ATOM 1535 C CA . VAL A 1 198 ? -19.435 -8.269 5.619 1.00 42.34 198 VAL A CA 1
ATOM 1536 C C . VAL A 1 198 ? -20.863 -8.062 5.142 1.00 42.34 198 VAL A C 1
ATOM 1538 O O . VAL A 1 198 ? -21.248 -6.992 4.680 1.00 42.34 198 VAL A O 1
ATOM 1541 N N . GLU A 1 199 ? -21.652 -9.137 5.178 1.00 34.06 199 GLU A N 1
ATOM 1542 C CA . GLU A 1 199 ? -23.080 -9.005 5.324 1.00 34.06 199 GLU A CA 1
ATOM 1543 C C . GLU A 1 199 ? -23.248 -8.074 6.513 1.00 34.06 199 GLU A C 1
ATOM 1545 O O . GLU A 1 199 ? -22.746 -8.339 7.609 1.00 34.06 199 GLU A O 1
ATOM 1550 N N . ILE A 1 200 ? -23.934 -6.961 6.280 1.00 39.50 200 ILE A N 1
ATOM 1551 C CA . ILE A 1 200 ? -24.474 -6.119 7.336 1.00 39.50 200 ILE A CA 1
ATOM 1552 C C . ILE A 1 200 ? -25.584 -6.946 8.002 1.00 39.50 200 ILE A C 1
ATOM 1554 O O . ILE A 1 200 ? -26.774 -6.692 7.857 1.00 39.50 200 ILE A O 1
ATOM 1558 N N . THR A 1 201 ? -25.193 -8.014 8.683 1.00 33.69 201 THR A N 1
ATOM 1559 C CA . THR A 1 201 ? -25.969 -8.678 9.708 1.00 33.69 201 THR A CA 1
ATOM 1560 C C . THR A 1 201 ? -25.386 -8.191 11.029 1.00 33.69 201 THR A C 1
ATOM 1562 O O . THR A 1 201 ? -24.164 -8.113 11.170 1.00 33.69 201 THR A O 1
ATOM 1565 N N . PRO A 1 202 ? -26.221 -7.779 11.996 1.00 38.94 202 PRO A N 1
ATOM 1566 C CA . PRO A 1 202 ? -25.739 -7.386 13.312 1.00 38.94 202 PRO A CA 1
ATOM 1567 C C . PRO A 1 202 ? -25.076 -8.610 13.954 1.00 38.94 202 PRO A C 1
ATOM 1569 O O . PRO A 1 202 ? -25.751 -9.482 14.500 1.00 38.94 202 PRO A O 1
ATOM 1572 N N . GLN A 1 203 ? -23.754 -8.722 13.813 1.00 43.22 203 GLN A N 1
ATOM 1573 C CA . GLN A 1 203 ? -22.999 -9.840 14.351 1.00 43.22 203 GLN A CA 1
ATOM 1574 C C . GLN A 1 203 ? -22.941 -9.705 15.868 1.00 43.22 203 GLN A C 1
ATOM 1576 O O . GLN A 1 203 ? -22.392 -8.755 16.424 1.00 43.22 203 GLN A O 1
ATOM 1581 N N . VAL A 1 204 ? -23.523 -10.696 16.533 1.00 40.97 204 VAL A N 1
ATOM 1582 C CA . VAL A 1 204 ? -23.293 -10.970 17.945 1.00 40.97 204 VAL A CA 1
ATOM 1583 C C . VAL A 1 204 ? -21.798 -11.257 18.108 1.00 40.97 204 VAL A C 1
ATOM 1585 O O . VAL A 1 204 ? -21.295 -12.246 17.578 1.00 40.97 204 VAL A O 1
ATOM 1588 N N . LEU A 1 205 ? -21.101 -10.359 18.807 1.00 42.12 205 LEU A N 1
ATOM 1589 C CA . LEU A 1 205 ? -19.691 -10.464 19.182 1.00 42.12 205 LEU A CA 1
ATOM 1590 C C . LEU A 1 205 ? -19.373 -11.853 19.753 1.00 42.12 205 LEU A C 1
ATOM 1592 O O . LEU A 1 205 ? -19.807 -12.206 20.852 1.00 42.12 205 LEU A O 1
ATOM 1596 N N . GLY A 1 206 ? -18.576 -12.622 19.011 1.00 41.38 206 GLY A N 1
ATOM 1597 C CA . GLY A 1 206 ? -17.881 -13.793 19.529 1.00 41.38 206 GLY A CA 1
ATOM 1598 C C . GLY A 1 206 ? -16.899 -13.366 20.619 1.00 41.38 206 GLY A C 1
ATOM 1599 O O . GLY A 1 206 ? -16.080 -12.471 20.432 1.00 41.38 206 GLY A O 1
ATOM 1600 N N . SER A 1 207 ? -17.015 -13.989 21.785 1.00 49.34 207 SER A N 1
ATOM 1601 C CA . SER A 1 207 ? -16.358 -13.628 23.042 1.00 49.34 207 SER A CA 1
ATOM 1602 C C . SER A 1 207 ? -14.902 -14.104 23.152 1.00 49.34 207 SER A C 1
ATOM 1604 O O . SER A 1 207 ? -14.517 -14.660 24.182 1.00 49.34 207 SER A O 1
ATOM 1606 N N . THR A 1 208 ? -14.090 -13.948 22.109 1.00 49.97 208 THR A N 1
ATOM 1607 C CA . THR A 1 208 ? -12.669 -14.329 22.136 1.00 49.97 208 THR A CA 1
ATOM 1608 C C . THR A 1 208 ? -11.809 -13.094 21.902 1.00 49.97 208 THR A C 1
ATOM 1610 O O . THR A 1 208 ? -11.780 -12.545 20.808 1.00 49.97 208 THR A O 1
ATOM 1613 N N . VAL A 1 209 ? -11.148 -12.630 22.964 1.00 59.12 209 VAL A N 1
ATOM 1614 C CA . VAL A 1 209 ? -10.186 -11.521 22.919 1.00 59.12 209 VAL A CA 1
ATOM 1615 C C . VAL A 1 209 ? -8.844 -12.092 22.464 1.00 59.12 209 VAL A C 1
ATOM 1617 O O . VAL A 1 209 ? -8.180 -12.761 23.254 1.00 59.12 209 VAL A O 1
ATOM 1620 N N . GLU A 1 210 ? -8.454 -11.856 21.212 1.00 62.09 210 GLU A N 1
ATOM 1621 C CA . GLU A 1 210 ? -7.151 -12.290 20.683 1.00 62.09 210 GLU A CA 1
ATOM 1622 C C . GLU A 1 210 ? -6.116 -11.159 20.717 1.00 62.09 210 GLU A C 1
ATOM 1624 O O . GLU A 1 210 ? -4.937 -11.405 20.972 1.00 62.09 210 GLU A O 1
ATOM 1629 N N . GLN A 1 211 ? -6.549 -9.907 20.535 1.00 71.38 211 GLN A N 1
ATOM 1630 C CA . GLN A 1 211 ? -5.690 -8.725 20.547 1.00 71.38 211 GLN A CA 1
ATOM 1631 C C . GLN A 1 211 ? -6.124 -7.694 21.606 1.00 71.38 211 GLN A C 1
ATOM 1633 O O . GLN A 1 211 ? -7.310 -7.589 21.930 1.00 71.38 211 GLN A O 1
ATOM 1638 N N . PRO A 1 212 ? -5.200 -6.855 22.122 1.00 67.88 212 PRO A N 1
ATOM 1639 C CA . PRO A 1 212 ? -5.529 -5.820 23.108 1.00 67.88 212 PRO A CA 1
ATOM 1640 C C . PRO A 1 212 ? -6.630 -4.846 22.656 1.00 67.88 212 PRO A C 1
ATOM 1642 O O . PRO A 1 212 ? -7.419 -4.385 23.479 1.00 67.88 212 PRO A O 1
ATOM 1645 N N . LEU A 1 213 ? -6.710 -4.553 21.351 1.00 77.75 213 LEU A N 1
ATOM 1646 C CA . LEU A 1 213 ? -7.732 -3.673 20.775 1.00 77.75 213 LEU A CA 1
ATOM 1647 C C . LEU A 1 213 ? -9.105 -4.341 20.653 1.00 77.75 213 LEU A C 1
ATOM 1649 O O . LEU A 1 213 ? -10.112 -3.632 20.617 1.00 77.75 213 LEU A O 1
ATOM 1653 N N . ASP A 1 214 ? -9.180 -5.674 20.649 1.00 77.44 214 ASP A N 1
ATOM 1654 C CA . ASP A 1 214 ? -10.459 -6.378 20.541 1.00 77.44 214 ASP A CA 1
ATOM 1655 C C . ASP A 1 214 ? -11.341 -6.099 21.758 1.00 77.44 214 ASP A C 1
ATOM 1657 O O . ASP A 1 214 ? -12.540 -5.903 21.606 1.00 77.44 214 ASP A O 1
ATOM 1661 N N . LEU A 1 215 ? -10.759 -5.940 22.951 1.00 73.56 215 LEU A N 1
ATOM 1662 C CA . LEU A 1 215 ? -11.488 -5.505 24.151 1.00 73.56 215 LEU A CA 1
ATOM 1663 C C . LEU A 1 215 ? -12.177 -4.145 23.969 1.00 73.56 215 LEU A C 1
ATOM 1665 O O . LEU A 1 215 ? -13.301 -3.952 24.436 1.00 73.56 215 LEU A O 1
ATOM 1669 N N . ILE A 1 216 ? -11.520 -3.207 23.282 1.00 82.62 216 ILE A N 1
ATOM 1670 C CA . ILE A 1 216 ? -12.097 -1.891 22.982 1.00 82.62 216 ILE A CA 1
ATOM 1671 C C . ILE A 1 216 ? -13.162 -2.019 21.887 1.00 82.62 216 ILE A C 1
ATOM 1673 O O . ILE A 1 216 ? -14.192 -1.353 21.982 1.00 82.62 216 ILE A O 1
ATOM 1677 N N . ARG A 1 217 ? -12.990 -2.927 20.911 1.00 84.06 217 ARG A N 1
ATOM 1678 C CA . ARG A 1 217 ? -14.050 -3.266 19.939 1.00 84.06 217 ARG A CA 1
ATOM 1679 C C . ARG A 1 217 ? -15.313 -3.759 20.635 1.00 84.06 217 ARG A C 1
ATOM 1681 O O . ARG A 1 217 ? -16.402 -3.359 20.236 1.00 84.06 217 ARG A O 1
ATOM 1688 N N . LEU A 1 218 ? -15.169 -4.553 21.703 1.00 82.44 218 LEU A N 1
ATOM 1689 C CA . LEU A 1 218 ? -16.308 -4.998 22.515 1.00 82.44 218 LEU A CA 1
ATOM 1690 C C . LEU A 1 218 ? -17.041 -3.845 23.222 1.00 82.44 218 LEU A C 1
ATOM 1692 O O . LEU A 1 218 ? -18.187 -4.023 23.612 1.00 82.44 218 LEU A O 1
ATOM 1696 N N . SER A 1 219 ? -16.396 -2.685 23.376 1.00 86.12 219 SER A N 1
ATOM 1697 C CA . SER A 1 219 ? -16.939 -1.507 24.068 1.00 86.12 219 SER A CA 1
ATOM 1698 C C . SER A 1 219 ? -17.520 -0.450 23.110 1.00 86.12 219 SER A C 1
ATOM 1700 O O . SER A 1 219 ? -17.812 0.671 23.536 1.00 86.12 219 SER A O 1
ATOM 1702 N N . LEU A 1 220 ? -17.657 -0.757 21.811 1.00 88.88 220 LEU A N 1
ATOM 1703 C CA . LEU A 1 220 ? -18.351 0.118 20.860 1.00 88.88 220 LEU A CA 1
ATOM 1704 C C . LEU A 1 220 ? -19.818 0.294 21.272 1.00 88.88 220 LEU A C 1
ATOM 1706 O O . LEU A 1 220 ? -20.487 -0.650 21.674 1.00 88.88 220 LEU A O 1
ATOM 1710 N N . ASP A 1 221 ? -20.311 1.522 21.159 1.00 89.88 221 ASP A N 1
ATOM 1711 C CA . ASP A 1 221 ? -21.623 1.964 21.639 1.00 89.88 221 ASP A CA 1
ATOM 1712 C C . ASP A 1 221 ? -21.815 1.873 23.171 1.00 89.88 221 ASP A C 1
ATOM 1714 O O . ASP A 1 221 ? -22.902 2.143 23.685 1.00 89.88 221 ASP A O 1
ATOM 1718 N N . GLU A 1 222 ? -20.757 1.601 23.939 1.00 91.94 222 GLU A N 1
ATOM 1719 C CA . GLU A 1 222 ? -20.780 1.628 25.402 1.00 91.94 222 GLU A CA 1
ATOM 1720 C C . GLU A 1 222 ? -20.076 2.866 25.978 1.00 91.94 222 GLU A C 1
ATOM 1722 O O . GLU A 1 222 ? -19.346 3.594 25.297 1.00 91.94 222 GLU A O 1
ATOM 1727 N N . LYS A 1 223 ? -20.317 3.143 27.267 1.00 92.75 223 LYS A N 1
ATOM 1728 C CA . LYS A 1 223 ? -19.668 4.251 27.976 1.00 92.75 223 LYS A CA 1
ATOM 1729 C C . LYS A 1 223 ? -18.287 3.820 28.466 1.00 92.75 223 LYS A C 1
ATOM 1731 O O . LYS A 1 223 ? -18.181 2.988 29.361 1.00 92.75 223 LYS A O 1
ATOM 1736 N N . VAL A 1 224 ? -17.247 4.444 27.928 1.00 94.44 224 VAL A N 1
ATOM 1737 C CA . VAL A 1 224 ? -15.846 4.168 28.270 1.00 94.44 224 VAL A CA 1
ATOM 1738 C C . VAL A 1 224 ? -15.259 5.266 29.156 1.00 94.44 224 VAL A C 1
ATOM 1740 O O . VAL A 1 224 ? -15.728 6.410 29.153 1.00 94.44 224 VAL A O 1
ATOM 1743 N N . TYR A 1 225 ? -14.219 4.916 29.913 1.00 95.31 225 TYR A N 1
ATOM 1744 C CA . TYR A 1 225 ? -13.367 5.866 30.628 1.00 95.31 225 TYR A CA 1
ATOM 1745 C C . TYR A 1 225 ? -12.014 5.964 29.925 1.00 95.31 225 TYR A C 1
ATOM 1747 O O . TYR A 1 225 ? -11.363 4.950 29.681 1.00 95.31 225 TYR A O 1
ATOM 1755 N N . VAL A 1 226 ? -11.585 7.184 29.619 1.00 95.94 226 VAL A N 1
ATOM 1756 C CA . VAL A 1 226 ? -10.330 7.474 28.927 1.00 95.94 226 VAL A CA 1
ATOM 1757 C C . VAL A 1 226 ? -9.504 8.412 29.796 1.00 95.94 226 VAL A C 1
ATOM 1759 O O . VAL A 1 226 ? -9.926 9.537 30.076 1.00 95.94 226 VAL A O 1
ATOM 1762 N N . LYS A 1 227 ? -8.313 7.968 30.208 1.00 95.31 227 LYS A N 1
ATOM 1763 C CA . LYS A 1 227 ? -7.331 8.835 30.868 1.00 95.31 227 LYS A CA 1
ATOM 1764 C C . LYS A 1 227 ? -6.370 9.374 29.825 1.00 95.31 227 LYS A C 1
ATOM 1766 O O . LYS A 1 227 ? -5.752 8.606 29.086 1.00 95.31 227 LYS A O 1
ATOM 1771 N N . MET A 1 228 ? -6.246 10.691 29.773 1.00 95.31 228 MET A N 1
ATOM 1772 C CA . MET A 1 228 ? -5.345 11.396 28.875 1.00 95.31 228 MET A CA 1
ATOM 1773 C C . MET A 1 228 ? -4.163 11.989 29.641 1.00 95.31 228 MET A C 1
ATOM 1775 O O . MET A 1 228 ? -4.162 12.072 30.870 1.00 95.31 228 MET A O 1
ATOM 1779 N N . ARG A 1 229 ? -3.152 12.434 28.895 1.00 91.69 229 ARG A N 1
ATOM 1780 C CA . ARG A 1 229 ? -2.072 13.279 29.421 1.00 91.69 229 ARG A CA 1
ATOM 1781 C C . ARG A 1 229 ? -2.632 14.584 30.008 1.00 91.69 229 ARG A C 1
ATOM 1783 O O . ARG A 1 229 ? -3.701 15.038 29.598 1.00 91.69 229 ARG A O 1
ATOM 1790 N N . ASN A 1 230 ? -1.868 15.198 30.913 1.00 88.69 230 ASN A N 1
ATOM 1791 C CA . ASN A 1 230 ? -2.191 16.458 31.603 1.00 88.69 230 ASN A CA 1
ATOM 1792 C C . ASN A 1 230 ? -3.407 16.360 32.541 1.00 88.69 230 ASN A C 1
ATOM 1794 O O . ASN A 1 230 ? -4.258 17.246 32.535 1.00 88.69 230 ASN A O 1
ATOM 1798 N N . ASP A 1 231 ? -3.513 15.251 33.283 1.00 90.25 231 ASP A N 1
ATOM 1799 C CA . ASP A 1 231 ? -4.543 15.025 34.313 1.00 90.25 231 ASP A CA 1
ATOM 1800 C C . ASP A 1 231 ? -5.976 15.294 33.836 1.00 90.25 231 ASP A C 1
ATOM 1802 O O . ASP A 1 231 ? -6.846 15.800 34.555 1.00 90.25 231 ASP A O 1
ATOM 1806 N N . ARG A 1 232 ? -6.200 14.928 32.572 1.00 93.00 232 ARG A N 1
ATOM 1807 C CA . ARG A 1 232 ? -7.470 15.039 31.877 1.00 93.00 232 ARG A CA 1
ATOM 1808 C C . ARG A 1 232 ? -8.111 13.665 31.778 1.00 93.00 232 ARG A C 1
ATOM 1810 O O . ARG A 1 232 ? -7.513 12.707 31.292 1.00 93.00 232 ARG A O 1
ATOM 1817 N N . GLU A 1 233 ? -9.359 13.586 32.197 1.00 96.00 233 GLU A N 1
ATOM 1818 C CA . GLU A 1 233 ? -10.152 12.366 32.192 1.00 96.00 233 GLU A CA 1
ATOM 1819 C C . GLU A 1 233 ? -11.434 12.589 31.405 1.00 96.00 233 GLU A C 1
ATOM 1821 O O . GLU A 1 233 ? -12.091 13.622 31.536 1.00 96.00 233 GLU A O 1
ATOM 1826 N N . ILE A 1 234 ? -11.798 11.615 30.582 1.00 97.00 234 ILE A N 1
ATOM 1827 C CA . ILE A 1 234 ? -12.956 11.696 29.703 1.00 97.00 234 ILE A CA 1
ATOM 1828 C C . ILE A 1 234 ? -13.830 10.468 29.917 1.00 97.00 234 ILE A C 1
ATOM 1830 O O . ILE A 1 234 ? -13.352 9.337 29.936 1.00 97.00 234 ILE A O 1
ATOM 1834 N N . ARG A 1 235 ? -15.135 10.688 30.063 1.00 96.00 235 ARG A N 1
ATOM 1835 C CA . ARG A 1 235 ? -16.150 9.635 30.106 1.00 96.00 235 ARG A CA 1
ATOM 1836 C C . ARG A 1 235 ? -17.180 9.908 29.030 1.00 96.00 235 ARG A C 1
ATOM 1838 O O . ARG A 1 235 ? -17.813 10.954 29.058 1.00 96.00 235 ARG A O 1
ATOM 1845 N N . GLY A 1 236 ? -17.388 8.981 28.109 1.00 96.06 236 GLY A N 1
ATOM 1846 C CA . GLY A 1 236 ? -18.307 9.190 26.991 1.00 96.06 236 GLY A CA 1
ATOM 1847 C C . GLY A 1 236 ? -18.689 7.885 26.318 1.00 96.06 236 GLY A C 1
ATOM 1848 O O . GLY A 1 236 ? -18.080 6.851 26.582 1.00 96.06 236 GLY A O 1
ATOM 1849 N N . LYS A 1 237 ? -19.716 7.931 25.473 1.00 95.44 237 LYS A N 1
ATOM 1850 C CA . LYS A 1 237 ? -20.138 6.793 24.658 1.00 95.44 237 LYS A CA 1
ATOM 1851 C C . LYS A 1 237 ? -19.215 6.672 23.447 1.00 95.44 237 LYS A C 1
ATOM 1853 O O . LYS A 1 237 ? -19.105 7.635 22.688 1.00 95.44 237 LYS A O 1
ATOM 1858 N N . LEU A 1 238 ? -18.544 5.534 23.284 1.00 95.69 238 LEU A N 1
ATOM 1859 C CA . LEU A 1 238 ? -17.598 5.304 22.192 1.00 95.69 238 LEU A CA 1
ATOM 1860 C C . LEU A 1 238 ? -18.333 4.973 20.894 1.00 95.69 238 LEU A C 1
ATOM 1862 O O . LEU A 1 238 ? -18.996 3.949 20.809 1.00 95.69 238 LEU A O 1
ATOM 1866 N N . HIS A 1 239 ? -18.201 5.818 19.873 1.00 92.31 239 HIS A N 1
ATOM 1867 C CA . HIS A 1 239 ? -18.817 5.578 18.564 1.00 92.31 239 HIS A CA 1
ATOM 1868 C C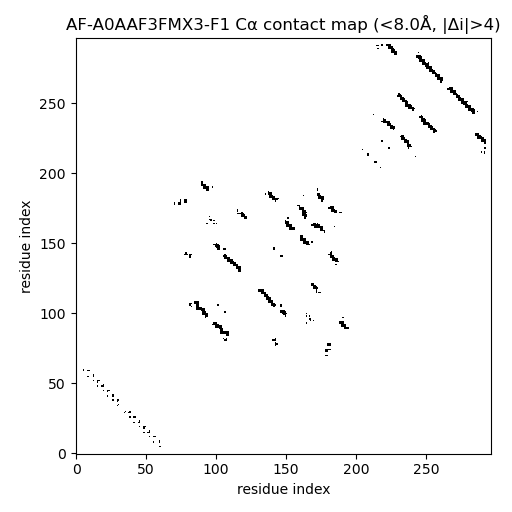 . HIS A 1 239 ? -17.870 4.942 17.556 1.00 92.31 239 HIS A C 1
ATOM 1870 O O . HIS A 1 239 ? -18.289 4.092 16.778 1.00 92.31 239 HIS A O 1
ATOM 1876 N N . ALA A 1 240 ? -16.613 5.372 17.544 1.00 91.88 240 ALA A N 1
ATOM 1877 C CA . ALA A 1 240 ? -15.615 4.883 16.605 1.00 91.88 240 ALA A CA 1
ATOM 1878 C C . ALA A 1 240 ? -14.217 5.050 17.191 1.00 91.88 240 ALA A C 1
ATOM 1880 O O . ALA A 1 240 ? -13.986 5.961 17.995 1.00 91.88 240 ALA A O 1
ATOM 1881 N N . PHE A 1 241 ? -13.297 4.197 16.750 1.00 93.88 241 PHE A N 1
ATOM 1882 C CA . PHE A 1 241 ? -11.872 4.347 16.996 1.00 93.88 241 PHE A CA 1
ATOM 1883 C C . PHE A 1 241 ? -11.040 3.716 15.873 1.00 93.88 241 PHE A C 1
ATOM 1885 O O . PHE A 1 241 ? -11.567 2.928 15.089 1.00 93.88 241 PHE A O 1
ATOM 1892 N N . ASP A 1 242 ? -9.754 4.054 15.807 1.00 89.56 242 ASP A N 1
ATOM 1893 C CA . ASP A 1 242 ? -8.787 3.461 14.878 1.00 89.56 242 ASP A CA 1
ATOM 1894 C C . ASP A 1 242 ? -7.607 2.793 15.611 1.00 89.56 242 ASP A C 1
ATOM 1896 O O . ASP A 1 242 ? -7.536 2.775 16.843 1.00 89.56 242 ASP A O 1
ATOM 1900 N N . GLN A 1 243 ? -6.657 2.246 14.850 1.00 85.69 243 GLN A N 1
ATOM 1901 C CA . GLN A 1 243 ? -5.454 1.597 1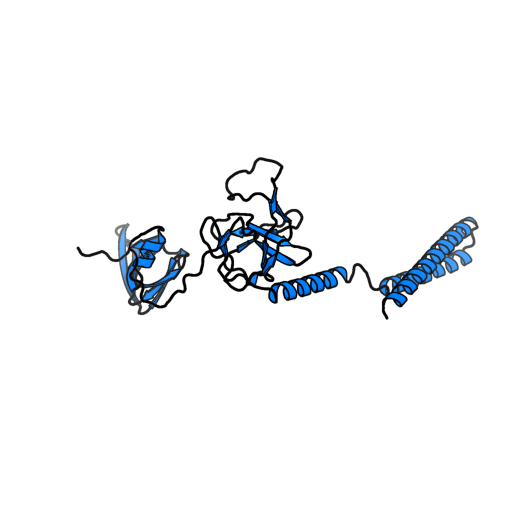5.389 1.00 85.69 243 GLN A CA 1
ATOM 1902 C C . GLN A 1 243 ? -4.554 2.534 16.209 1.00 85.69 243 GLN A C 1
ATOM 1904 O O . GLN A 1 243 ? -3.823 2.081 17.086 1.00 85.69 243 GLN A O 1
ATOM 1909 N N . HIS A 1 244 ? -4.617 3.843 15.952 1.00 87.12 244 HIS A N 1
ATOM 1910 C CA . HIS A 1 244 ? -3.859 4.846 16.691 1.00 87.12 244 HIS A CA 1
ATOM 1911 C C . HIS A 1 244 ? -4.572 5.276 17.976 1.00 87.12 244 HIS A C 1
ATOM 1913 O O . HIS A 1 244 ? -4.025 6.096 18.706 1.00 87.12 244 HIS A O 1
ATOM 1919 N N . LEU A 1 245 ? -5.761 4.729 18.270 1.00 92.06 245 LEU A N 1
ATOM 1920 C CA . LEU A 1 245 ? -6.647 5.131 19.366 1.00 92.06 245 LEU A CA 1
ATOM 1921 C C . LEU A 1 245 ? -7.173 6.567 19.232 1.00 92.06 245 LEU A C 1
ATOM 1923 O O . LEU A 1 245 ? -7.517 7.200 20.233 1.00 92.06 245 LEU A O 1
ATOM 1927 N N . ASN A 1 246 ? -7.291 7.086 18.006 1.00 94.56 246 ASN A N 1
ATOM 1928 C CA . ASN A 1 246 ? -8.166 8.234 17.779 1.00 94.56 246 ASN A CA 1
ATOM 1929 C C . ASN A 1 246 ? -9.609 7.792 18.033 1.00 94.56 246 ASN A C 1
ATOM 1931 O O . ASN A 1 246 ? -9.988 6.707 17.608 1.00 94.56 246 ASN A O 1
ATOM 1935 N N . MET A 1 247 ? -10.414 8.598 18.728 1.00 95.12 247 MET A N 1
ATOM 1936 C CA . MET A 1 247 ? -11.765 8.212 19.152 1.00 95.12 247 MET A CA 1
ATOM 1937 C C . MET A 1 247 ? -12.794 9.293 18.854 1.00 95.12 247 MET A C 1
ATOM 1939 O O . MET A 1 247 ? -12.527 10.489 18.991 1.00 95.12 247 MET A O 1
ATOM 1943 N N . ILE A 1 248 ? -14.009 8.854 18.534 1.00 96.50 248 ILE A N 1
ATOM 1944 C CA . ILE A 1 248 ? -15.205 9.694 18.503 1.00 96.50 248 ILE A CA 1
ATOM 1945 C C . ILE A 1 248 ? -16.084 9.302 19.686 1.00 96.50 248 ILE A C 1
ATOM 1947 O O . ILE A 1 248 ? -16.561 8.169 19.764 1.00 96.50 248 ILE A O 1
ATOM 1951 N N . LEU A 1 249 ? -16.299 10.244 20.601 1.00 97.06 249 LEU A N 1
ATOM 1952 C CA . LEU A 1 249 ? -17.119 10.054 21.793 1.00 97.06 249 LEU A CA 1
ATOM 1953 C C . LEU A 1 249 ? -18.350 10.965 21.748 1.00 97.06 249 LEU A C 1
ATOM 1955 O O . LEU A 1 249 ? -18.241 12.123 21.343 1.00 97.06 249 LEU A O 1
ATOM 1959 N N . SER A 1 250 ? -19.503 10.483 22.210 1.00 96.56 250 SER A N 1
ATOM 1960 C CA . SER A 1 250 ? -20.690 11.316 22.463 1.00 96.56 250 SER A CA 1
ATOM 1961 C C . SER A 1 250 ? -21.087 11.340 23.935 1.00 96.56 250 SER A C 1
ATOM 1963 O O . SER A 1 250 ? -20.623 10.519 24.730 1.00 96.56 250 SER A O 1
ATOM 1965 N N . ASN A 1 251 ? -21.945 12.299 24.307 1.00 95.44 251 ASN A N 1
ATOM 1966 C CA . ASN A 1 251 ? -22.427 12.498 25.681 1.00 95.44 251 ASN A CA 1
ATOM 1967 C C . ASN A 1 251 ? -21.273 12.529 26.692 1.00 95.44 251 ASN A C 1
ATOM 1969 O O . ASN A 1 251 ? -21.255 11.802 27.690 1.00 95.44 251 ASN A O 1
ATOM 1973 N N . VAL A 1 252 ? -20.269 13.332 26.361 1.00 97.19 252 VAL A N 1
ATOM 1974 C CA . VAL A 1 252 ? -18.965 13.321 27.002 1.00 97.19 252 VAL A CA 1
ATOM 1975 C C . VAL A 1 252 ? -18.983 14.176 28.257 1.00 97.19 252 VAL A C 1
ATOM 1977 O O . VAL A 1 252 ? -19.419 15.320 28.214 1.00 97.19 252 VAL A O 1
ATOM 1980 N N . GLU A 1 253 ? -18.460 13.645 29.356 1.00 96.94 253 GLU A N 1
ATOM 1981 C CA . GLU A 1 253 ? -18.063 14.380 30.554 1.00 96.94 253 GLU A CA 1
ATOM 1982 C C . GLU A 1 253 ? -16.536 14.394 30.618 1.00 96.94 253 GLU A C 1
ATOM 1984 O O . GLU A 1 253 ? -15.890 13.350 30.707 1.00 96.94 253 GLU A O 1
ATOM 1989 N N . GLU A 1 254 ? -15.959 15.585 30.565 1.00 95.94 254 GLU A N 1
ATOM 1990 C CA . GLU A 1 254 ? -14.529 15.810 30.695 1.00 95.94 254 GLU A CA 1
ATOM 1991 C C . GLU A 1 254 ? -14.228 16.427 32.057 1.00 95.94 254 GLU A C 1
ATOM 1993 O O . GLU A 1 254 ? -14.859 17.410 32.443 1.00 95.94 254 GLU A O 1
ATOM 1998 N N . THR A 1 255 ? -13.237 15.874 32.752 1.00 95.44 255 THR A N 1
ATOM 1999 C CA . THR A 1 255 ? -12.698 16.386 34.013 1.00 95.44 255 THR A CA 1
ATOM 2000 C C . THR A 1 255 ? -11.228 16.743 33.820 1.00 95.44 255 THR A C 1
ATOM 2002 O O . THR A 1 255 ? -10.450 15.910 33.365 1.00 95.44 255 THR A O 1
ATOM 2005 N N . VAL A 1 256 ? -10.840 17.970 34.160 1.00 93.88 256 VAL A N 1
ATOM 2006 C CA . VAL A 1 256 ? -9.442 18.426 34.166 1.00 93.88 256 VAL A CA 1
ATOM 2007 C C . VAL A 1 256 ? -9.054 18.735 35.604 1.00 93.88 256 VAL A C 1
ATOM 2009 O O . VAL A 1 256 ? -9.745 19.519 36.258 1.00 93.88 256 VAL A O 1
ATOM 2012 N N . THR A 1 257 ? -7.976 18.121 36.090 1.00 90.62 257 THR A N 1
ATOM 2013 C CA . THR A 1 257 ? -7.430 18.399 37.425 1.00 90.62 257 THR A CA 1
ATOM 2014 C C . THR A 1 257 ? -6.255 19.363 37.304 1.00 90.62 257 THR A C 1
ATOM 2016 O O . THR A 1 257 ? -5.314 19.100 36.563 1.00 90.62 257 THR A O 1
ATOM 2019 N N . THR A 1 258 ? -6.305 20.483 38.018 1.00 87.81 258 THR A N 1
ATOM 2020 C CA . THR A 1 258 ? -5.224 21.471 38.095 1.00 87.81 258 THR A CA 1
ATOM 2021 C C . THR A 1 258 ? -4.704 21.545 39.523 1.00 87.81 258 THR A C 1
ATOM 2023 O O . THR A 1 258 ? -5.497 21.572 40.464 1.00 87.81 258 THR A O 1
ATOM 2026 N N . VAL A 1 259 ? -3.382 21.582 39.679 1.00 86.44 259 VAL A N 1
ATOM 2027 C CA . VAL A 1 259 ? -2.726 21.797 40.974 1.00 86.44 259 VAL A CA 1
ATOM 2028 C C . VAL A 1 259 ? -2.489 23.294 41.130 1.00 86.44 259 VAL A C 1
ATOM 2030 O O . VAL A 1 259 ? -1.738 23.890 40.360 1.00 86.44 259 VAL A O 1
ATOM 2033 N N . GLU A 1 260 ? -3.177 23.902 42.087 1.00 84.06 260 GLU A N 1
ATOM 2034 C CA . GLU A 1 260 ? -2.943 25.274 42.531 1.00 84.06 260 GLU A CA 1
ATOM 2035 C C . GLU A 1 260 ? -2.152 25.188 43.847 1.00 84.06 260 GLU A C 1
ATOM 2037 O O . GLU A 1 260 ? -2.473 24.366 44.700 1.00 84.06 260 GLU A O 1
ATOM 2042 N N . VAL A 1 261 ? -1.091 25.979 44.013 1.00 84.44 261 VAL A N 1
ATOM 2043 C CA . VAL A 1 261 ? -0.330 26.028 45.275 1.00 84.44 261 VAL A CA 1
ATOM 2044 C C . VAL A 1 261 ? -0.782 27.261 46.036 1.00 84.44 261 VAL A C 1
ATOM 2046 O O . VAL A 1 261 ? -0.759 28.358 45.477 1.00 84.44 261 VAL A O 1
ATOM 2049 N N . ASP A 1 262 ? -1.198 27.083 47.286 1.00 80.38 262 ASP A N 1
ATOM 2050 C CA . ASP A 1 262 ? -1.555 28.211 48.140 1.00 80.38 262 ASP A CA 1
ATOM 2051 C C . ASP A 1 262 ? -0.304 29.016 48.516 1.00 80.38 262 ASP A C 1
ATOM 2053 O O . ASP A 1 262 ? 0.678 28.469 49.023 1.00 80.38 262 ASP A O 1
ATOM 2057 N N . GLU A 1 263 ? -0.329 30.323 48.255 1.00 80.12 263 GLU A N 1
ATOM 2058 C CA . GLU A 1 263 ? 0.839 31.200 48.421 1.00 80.12 263 GLU A CA 1
ATOM 2059 C C . GLU A 1 263 ? 1.230 31.403 49.895 1.00 80.12 263 GLU A C 1
ATOM 2061 O O . GLU A 1 263 ? 2.367 31.783 50.180 1.00 80.12 263 GLU A O 1
ATOM 2066 N N . GLU A 1 264 ? 0.312 31.145 50.832 1.00 80.12 264 GLU A N 1
ATOM 2067 C CA . GLU A 1 264 ? 0.522 31.367 52.265 1.00 80.12 264 GLU A CA 1
ATOM 2068 C C . GLU A 1 264 ? 0.899 30.078 53.016 1.00 80.12 264 GLU A C 1
ATOM 2070 O O . GLU A 1 264 ? 1.818 30.087 53.838 1.00 80.12 264 GLU A O 1
ATOM 2075 N N . SER A 1 265 ? 0.235 28.958 52.721 1.00 83.38 265 SER A N 1
ATOM 2076 C CA . SER A 1 265 ? 0.472 27.669 53.389 1.00 83.38 265 SER A CA 1
ATOM 2077 C C . SER A 1 265 ? 1.430 26.728 52.647 1.00 83.38 265 SER A C 1
ATOM 2079 O O . SER A 1 265 ? 1.883 25.748 53.238 1.00 83.38 265 SER A O 1
ATOM 2081 N N . PHE A 1 266 ? 1.777 27.022 51.385 1.00 80.94 266 PHE A N 1
ATOM 2082 C CA . PHE A 1 266 ? 2.533 26.134 50.486 1.00 80.94 266 PHE A CA 1
ATOM 2083 C C . PHE A 1 266 ? 1.892 24.747 50.285 1.00 80.94 266 PHE A C 1
ATOM 2085 O O . PHE A 1 266 ? 2.563 23.809 49.850 1.00 80.94 266 PHE A O 1
ATOM 2092 N N . GLU A 1 267 ? 0.604 24.593 50.592 1.00 83.81 267 GLU A N 1
ATOM 2093 C CA . GLU A 1 267 ? -0.123 23.344 50.381 1.00 83.81 267 GLU A CA 1
ATOM 2094 C C . GLU A 1 267 ? -0.593 23.217 48.921 1.00 83.81 267 GLU A C 1
ATOM 2096 O O . GLU A 1 267 ? -1.014 24.187 48.285 1.00 83.81 267 GLU A O 1
ATOM 2101 N N . GLU A 1 268 ? -0.522 21.997 48.377 1.00 83.06 268 GLU A N 1
ATOM 2102 C CA . GLU A 1 268 ? -1.031 21.674 47.040 1.00 83.06 268 GLU A CA 1
ATOM 2103 C C . GLU A 1 268 ? -2.553 21.475 47.078 1.00 83.06 268 GLU A C 1
ATOM 2105 O O . GLU A 1 268 ? -3.065 20.510 47.653 1.00 83.06 268 GLU A O 1
ATOM 2110 N N . ILE A 1 269 ? -3.288 22.364 46.413 1.00 84.31 269 ILE A N 1
ATOM 2111 C CA . ILE A 1 269 ? -4.740 22.306 46.268 1.00 84.31 269 ILE A CA 1
ATOM 2112 C C . ILE A 1 269 ? -5.083 21.723 44.895 1.00 84.31 269 ILE A C 1
ATOM 2114 O O . ILE A 1 269 ? -4.800 22.297 43.843 1.00 84.31 269 ILE A O 1
ATOM 2118 N N . TYR A 1 270 ? -5.756 20.575 44.899 1.00 86.19 270 TYR A N 1
ATOM 2119 C CA . TYR A 1 270 ? -6.217 19.905 43.685 1.00 86.19 270 TYR A CA 1
ATOM 2120 C C . TYR A 1 270 ? -7.613 20.402 43.308 1.00 86.19 270 TYR A C 1
ATOM 2122 O O . TYR A 1 270 ? -8.601 20.103 43.984 1.00 86.19 270 TYR A O 1
ATOM 2130 N N . ARG A 1 271 ? -7.719 21.133 42.198 1.00 88.00 271 ARG A N 1
ATOM 2131 C CA . ARG A 1 271 ? -8.989 21.651 41.686 1.00 88.00 271 ARG A CA 1
ATOM 2132 C C . ARG A 1 271 ? -9.441 20.864 40.465 1.00 88.00 271 ARG A C 1
ATOM 2134 O O . ARG A 1 271 ? -8.696 20.712 39.505 1.00 88.00 271 ARG A O 1
ATOM 2141 N N . GLN A 1 272 ? -10.688 20.399 40.471 1.00 91.19 272 GLN A N 1
ATOM 2142 C CA . GLN A 1 272 ? -11.282 19.695 39.333 1.00 91.19 272 GLN A CA 1
ATOM 2143 C C . GLN A 1 272 ? -12.305 20.574 38.617 1.00 91.19 272 GLN A C 1
ATOM 2145 O O . GLN A 1 272 ? -13.283 21.022 39.214 1.00 91.19 272 GLN A O 1
ATOM 2150 N N . THR A 1 273 ? -12.105 20.781 37.317 1.00 93.19 273 THR A N 1
ATOM 2151 C CA . THR A 1 273 ? -13.080 21.443 36.443 1.00 93.19 273 THR A CA 1
ATOM 2152 C C . THR A 1 273 ? -13.760 20.403 35.568 1.00 93.19 273 THR A C 1
ATOM 2154 O O . THR A 1 273 ? -13.085 19.612 34.912 1.00 93.19 273 THR A O 1
ATOM 2157 N N . LYS A 1 274 ? -15.097 20.417 35.534 1.00 94.94 274 LYS A N 1
ATOM 2158 C CA . LYS A 1 274 ? -15.901 19.501 34.721 1.00 94.94 274 LYS A CA 1
ATOM 2159 C C . LYS A 1 274 ? -16.655 20.237 33.625 1.00 94.94 274 LYS A C 1
ATOM 2161 O O . LYS A 1 274 ? -17.240 21.287 33.880 1.00 94.94 274 LYS A O 1
ATOM 2166 N N . ARG A 1 275 ? -16.693 19.663 32.423 1.00 94.38 275 ARG A N 1
ATOM 2167 C CA . ARG A 1 275 ? -17.543 20.136 31.321 1.00 94.38 275 ARG A CA 1
ATOM 2168 C C . ARG A 1 275 ? -18.192 18.977 30.586 1.00 94.38 275 ARG A C 1
ATOM 2170 O O . ARG A 1 275 ? -17.623 17.892 30.508 1.00 94.38 275 ARG A O 1
ATOM 2177 N N . THR A 1 276 ? -19.369 19.224 30.025 1.00 94.88 276 THR A N 1
ATOM 2178 C CA . THR A 1 276 ? -20.082 18.255 29.193 1.00 94.88 276 THR A CA 1
ATOM 2179 C C . THR A 1 276 ? -20.075 18.691 27.734 1.00 94.88 276 THR A C 1
ATOM 2181 O O . THR A 1 276 ? -20.221 19.874 27.428 1.00 94.88 276 THR A O 1
ATOM 2184 N N . LEU A 1 277 ? -19.872 17.741 26.822 1.00 95.25 277 LEU A N 1
ATOM 2185 C CA . LEU A 1 277 ? -19.807 17.976 25.382 1.00 95.25 277 LEU A CA 1
ATOM 2186 C C . LEU A 1 277 ? -20.695 16.950 24.661 1.00 95.25 277 LEU A C 1
ATOM 2188 O O . LEU A 1 277 ? -20.570 15.753 24.929 1.00 95.25 277 LEU A O 1
ATOM 2192 N N . PRO A 1 278 ? -21.574 17.370 23.732 1.00 94.88 278 PRO A N 1
ATOM 2193 C CA . PRO A 1 278 ? -22.417 16.436 22.983 1.00 94.88 278 PRO A CA 1
ATOM 2194 C C . PRO A 1 278 ? -21.602 15.425 22.174 1.00 94.88 278 PRO A C 1
ATOM 2196 O O . PRO A 1 278 ? -21.951 14.249 22.124 1.00 94.88 278 PRO A O 1
ATOM 2199 N N . MET A 1 279 ? -20.505 15.886 21.572 1.00 94.50 279 MET A N 1
ATOM 2200 C CA . MET A 1 279 ? -19.593 15.082 20.770 1.00 94.50 279 MET A CA 1
ATOM 2201 C C . MET A 1 279 ? -18.167 15.616 20.920 1.00 94.50 279 MET A C 1
ATOM 2203 O O . MET A 1 279 ? -17.965 16.828 21.003 1.00 94.50 279 MET A O 1
ATOM 2207 N N . LEU A 1 280 ? -17.185 14.719 20.963 1.00 95.75 280 LEU A N 1
ATOM 2208 C CA . LEU A 1 280 ? -15.772 15.049 21.095 1.00 95.75 280 LEU A CA 1
ATOM 2209 C C . LEU A 1 280 ? -14.925 14.087 20.258 1.00 95.75 280 LEU A C 1
ATOM 2211 O O . LEU A 1 280 ? -15.032 12.870 20.402 1.00 95.75 280 LEU A O 1
ATOM 2215 N N . PHE A 1 281 ? -14.048 14.649 19.430 1.00 96.56 281 PHE A N 1
ATOM 2216 C CA . PHE A 1 281 ? -12.945 13.916 18.818 1.00 96.56 281 PHE A CA 1
ATOM 2217 C C . PHE A 1 281 ? -11.736 13.932 19.758 1.00 96.56 281 PHE A C 1
ATOM 2219 O O . PHE A 1 281 ? -11.324 14.993 20.238 1.00 96.56 281 PHE A O 1
ATOM 2226 N N . VAL A 1 282 ? -11.168 12.759 20.016 1.00 95.44 282 VAL A N 1
ATOM 2227 C CA . VAL A 1 282 ? -9.985 12.566 20.856 1.00 95.44 282 VAL A CA 1
ATOM 2228 C C . VAL A 1 282 ? -8.862 12.014 19.989 1.00 95.44 282 VAL A C 1
ATOM 2230 O O . VAL A 1 282 ? -9.043 11.018 19.298 1.00 95.44 282 VAL A O 1
ATOM 2233 N N . ARG A 1 283 ? -7.692 12.654 20.037 1.00 95.12 283 ARG A N 1
ATOM 2234 C CA . ARG A 1 283 ? -6.491 12.187 19.338 1.00 95.12 283 ARG A CA 1
ATOM 2235 C C . ARG A 1 283 ? -5.759 11.131 20.169 1.00 95.12 283 ARG A C 1
ATOM 2237 O O . ARG A 1 283 ? -5.510 11.354 21.356 1.00 95.12 283 ARG A O 1
ATOM 2244 N N . GLY A 1 284 ? -5.358 10.045 19.522 1.00 93.69 284 GLY A N 1
ATOM 2245 C CA . GLY A 1 284 ? -4.748 8.873 20.143 1.00 93.69 284 GLY A CA 1
ATOM 2246 C C . GLY A 1 284 ? -3.410 9.116 20.838 1.00 93.69 284 GLY A C 1
ATOM 2247 O O . GLY A 1 284 ? -3.189 8.592 21.924 1.00 93.69 284 GLY A O 1
ATOM 2248 N N . ASP A 1 285 ? -2.570 10.015 20.311 1.00 93.69 285 ASP A N 1
ATOM 2249 C CA . ASP A 1 285 ? -1.253 10.346 20.895 1.00 93.69 285 ASP A CA 1
ATOM 2250 C C . ASP A 1 285 ? -1.313 10.802 22.367 1.00 93.69 285 ASP A C 1
ATOM 2252 O O . ASP A 1 285 ? -0.329 10.707 23.109 1.00 93.69 285 ASP A O 1
ATOM 2256 N N . ALA A 1 286 ? -2.456 11.350 22.791 1.00 92.38 286 ALA A N 1
ATOM 2257 C CA . ALA A 1 286 ? -2.665 11.873 24.136 1.00 92.38 286 ALA A CA 1
ATOM 2258 C C . ALA A 1 286 ? -3.352 10.875 25.086 1.00 92.38 286 ALA A C 1
ATOM 2260 O O . ALA A 1 286 ? -3.468 11.175 26.276 1.00 92.38 286 ALA A O 1
ATOM 2261 N N . VAL A 1 287 ? -3.804 9.720 24.593 1.00 94.94 287 VAL A N 1
ATOM 2262 C CA . VAL A 1 287 ? -4.450 8.674 25.395 1.00 94.94 287 VAL A CA 1
ATOM 2263 C C . VAL A 1 287 ? -3.385 7.890 26.163 1.00 94.94 287 VAL A C 1
ATOM 2265 O O . VAL A 1 287 ? -2.364 7.495 25.609 1.00 94.94 287 VAL A O 1
ATOM 2268 N N . ILE A 1 288 ? -3.612 7.685 27.461 1.00 94.00 288 ILE A N 1
ATOM 2269 C CA . ILE A 1 288 ? -2.750 6.867 28.328 1.00 94.00 288 ILE A CA 1
ATOM 2270 C C . ILE A 1 288 ? -3.393 5.504 28.563 1.00 94.00 288 ILE A C 1
ATOM 2272 O O . ILE A 1 288 ? -2.725 4.480 28.463 1.00 94.00 288 ILE A O 1
ATOM 2276 N N . LEU A 1 289 ? -4.686 5.488 28.898 1.00 93.00 289 LEU A N 1
ATOM 2277 C CA . LEU A 1 289 ? -5.431 4.253 29.119 1.00 93.00 289 LEU A CA 1
ATOM 2278 C C . LEU A 1 289 ? -6.897 4.408 28.718 1.00 93.00 289 LEU A C 1
ATOM 2280 O O . LEU A 1 289 ? -7.471 5.497 28.810 1.00 93.00 289 LEU A O 1
ATOM 2284 N N . VAL A 1 290 ? -7.498 3.283 28.348 1.00 92.69 290 VAL A N 1
ATOM 2285 C CA . VAL A 1 290 ? -8.932 3.140 28.097 1.00 92.69 290 VAL A CA 1
ATOM 2286 C C . VAL A 1 290 ? -9.441 2.013 28.980 1.00 92.69 290 VAL A C 1
ATOM 2288 O O . VAL A 1 290 ? -8.849 0.937 29.011 1.00 92.69 290 VAL A O 1
ATOM 2291 N N . SER A 1 291 ? -10.525 2.261 29.706 1.00 90.56 291 SER A N 1
ATOM 2292 C CA . SER A 1 291 ? -11.215 1.245 30.493 1.00 90.56 291 SER A CA 1
ATOM 2293 C C . SER A 1 291 ? -12.624 1.028 29.936 1.00 90.56 291 SER A C 1
ATOM 2295 O O . SER A 1 291 ? -13.343 2.019 29.739 1.00 90.56 291 SER A O 1
ATOM 2297 N N . PRO A 1 292 ? -13.046 -0.236 29.737 1.00 81.12 292 PRO A N 1
ATOM 2298 C CA . PRO A 1 292 ? -14.430 -0.572 29.415 1.00 81.12 292 PRO A CA 1
ATOM 2299 C C . PRO A 1 292 ? -15.372 -0.158 30.561 1.00 81.12 292 PRO A C 1
ATOM 2301 O O . PRO A 1 292 ? -14.899 0.148 31.669 1.00 81.12 292 PRO A O 1
ATOM 2304 N N . PRO A 1 293 ? -16.698 -0.145 30.332 1.00 76.06 293 PRO A N 1
ATOM 2305 C CA . PRO A 1 293 ? -17.661 0.100 31.397 1.00 76.06 293 PRO A CA 1
ATOM 2306 C C . PRO A 1 293 ? -17.473 -0.892 32.547 1.00 76.06 293 PRO A C 1
ATOM 2308 O O . PRO A 1 293 ? -17.251 -2.089 32.350 1.00 76.06 293 PRO A O 1
ATOM 2311 N N . MET A 1 294 ? -17.585 -0.392 33.778 1.00 64.94 294 MET A N 1
ATOM 2312 C CA . MET A 1 294 ? -17.616 -1.258 34.951 1.00 64.94 294 MET A CA 1
ATOM 2313 C C . MET A 1 294 ? -18.874 -2.125 34.865 1.00 64.94 294 MET A C 1
ATOM 2315 O O . MET A 1 294 ? -19.985 -1.608 34.972 1.00 64.94 294 MET A O 1
ATOM 2319 N N . LYS A 1 295 ? -18.710 -3.437 34.663 1.00 55.50 295 LYS A N 1
ATOM 2320 C CA . LYS A 1 295 ? -19.818 -4.391 34.754 1.00 55.50 295 LYS A CA 1
ATOM 2321 C C . LYS A 1 295 ? -20.307 -4.386 36.201 1.00 55.50 295 LYS A C 1
ATOM 2323 O O . LYS A 1 295 ? -19.624 -4.900 37.083 1.00 55.50 295 LYS A O 1
ATOM 2328 N N . THR A 1 296 ? -21.455 -3.769 36.458 1.00 46.28 296 THR A N 1
ATOM 2329 C CA . THR A 1 296 ? -22.191 -3.978 37.706 1.00 46.28 296 THR A CA 1
ATOM 2330 C C . THR A 1 296 ? -22.671 -5.424 37.705 1.00 46.28 296 THR A C 1
ATOM 2332 O O . THR A 1 296 ? -23.540 -5.774 36.908 1.00 46.28 296 THR A O 1
ATOM 2335 N N . SER A 1 297 ? -22.023 -6.253 38.523 1.00 37.31 297 SER A N 1
ATOM 2336 C CA . SER A 1 29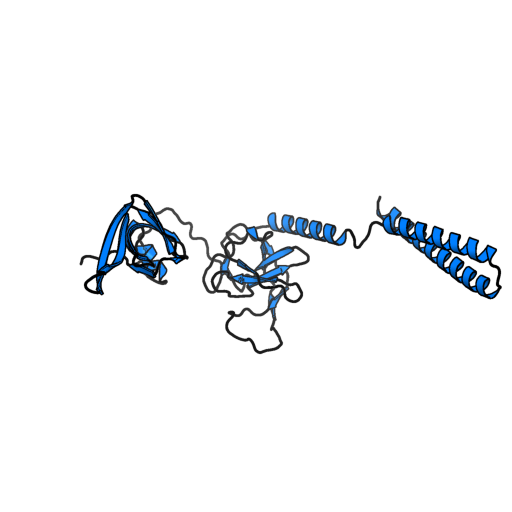7 ? -22.451 -7.612 38.871 1.00 37.31 297 SER A CA 1
ATOM 2337 C C . SER A 1 297 ? -23.831 -7.623 39.509 1.00 37.31 297 SER A C 1
ATOM 2339 O O . SER A 1 297 ? -24.050 -6.719 40.352 1.00 37.31 297 SER A O 1
#